Protein AF-A0A6S7IMB5-F1 (afdb_monomer_lite)

Sequence (283 aa):
MKLAFTVNMFDRKHSWIYRDVFWFVFVLSLAYLEEAESKCTEAFFKQIDGAGLTTIVLSTHRVKHLPYCAKHCSDNTEKCAGFKYRSPTNHLPNCEVLKAMGICRPNYNKSRTECEGDTWQFFQTVQDKPPHSKLNICKNGGTCVKEHCLSDDFRCICRGNFFGKFCNEVNETSASCEELHQIGGDLLNGVYSIQTKTDTRMTKTYCQMTSLEGCAGGGWTMVMKVDGHKKTFKYNSSYWSNEQTFNPIGGTSGFDDVETKLPTYWSTSFKELCIGMKVGNDS

Foldseek 3Di:
DDDDDDDDDDDDDDDDPPPVVVVVVVVVVVVLVVVLLVVLQVQFWDWDPFFWPDDFFPDFAADQDDSVLVVVQVVVVVQFQWWKAFHDDPPGTGITTGRDTDHDDDDDDDDPDDRDDDGIITIGTDPDDGCPDPDLQQPDPWDWDAPDSSDPDIATRAQQQQDDRRSPDGPLEAQFLQSVLSSDDPDAFFWGWHQHPQHRDTAIATFFQADDPPDDGGGDTDFWDDDPVDPQPPPPHPLVPDQDWDPSVLRRDDNDNSTTGINCNPRPDDDDDDDDDDDPPDD

Organism: Paramuricea clavata (NCBI:txid317549)

InterPro domains:
  IPR000742 EGF-like domain [PS00022] (156-167)
  IPR000742 EGF-like domain [PS50026] (128-168)
  IPR003609 PAN/Apple domain [PS50948] (40-115)
  IPR014716 Fibrinogen, alpha/beta/gamma chain, C-terminal globular, subdomain 1 [G3DSA:3.90.215.10] (172-278)
  IPR036056 Fibrinogen-like, C-terminal [SSF56496] (168-236)

pLDDT: mean 70.87, std 19.69, range [21.19, 97.44]

Structure (mmCIF, N/CA/C/O backbone):
data_AF-A0A6S7IMB5-F1
#
_entry.id   AF-A0A6S7IMB5-F1
#
loop_
_atom_site.group_PDB
_atom_site.id
_atom_site.type_symbol
_atom_site.label_atom_id
_atom_site.label_alt_id
_atom_site.label_comp_id
_atom_site.label_asym_id
_atom_site.label_entity_id
_atom_site.label_seq_id
_atom_site.pdbx_PDB_ins_code
_atom_site.Cartn_x
_atom_site.Cartn_y
_atom_site.Cartn_z
_atom_site.occupancy
_atom_site.B_iso_or_equiv
_atom_site.auth_seq_id
_atom_site.auth_comp_id
_atom_site.auth_asym_id
_atom_site.auth_atom_id
_atom_site.pdbx_PDB_model_num
ATOM 1 N N . MET A 1 1 ? 12.894 6.932 0.977 1.00 30.23 1 MET A N 1
ATOM 2 C CA . MET A 1 1 ? 13.993 7.928 0.949 1.00 30.23 1 MET A CA 1
ATOM 3 C C . MET A 1 1 ? 15.296 7.212 0.600 1.00 30.23 1 MET A C 1
ATOM 5 O O . MET A 1 1 ? 15.423 6.056 0.980 1.00 30.23 1 MET A O 1
ATOM 9 N N . LYS A 1 2 ? 16.236 7.856 -0.104 1.00 23.66 2 LYS A N 1
ATOM 10 C CA . LYS A 1 2 ? 17.646 7.430 -0.243 1.00 23.66 2 LYS A CA 1
ATOM 11 C C . LYS A 1 2 ? 18.541 8.687 -0.289 1.00 23.66 2 LYS A C 1
ATOM 13 O O . LYS A 1 2 ? 18.061 9.749 -0.678 1.00 23.66 2 LYS A O 1
ATOM 18 N N . LEU A 1 3 ? 19.804 8.549 0.114 1.00 24.70 3 LEU A N 1
ATOM 19 C CA . LEU A 1 3 ? 20.869 9.565 0.076 1.00 24.70 3 LEU A CA 1
ATOM 20 C C . LEU A 1 3 ? 22.131 8.954 -0.559 1.00 24.70 3 LEU A C 1
ATOM 22 O O . LEU A 1 3 ? 22.233 7.731 -0.655 1.00 24.70 3 LEU A O 1
ATOM 26 N N . ALA A 1 4 ? 23.078 9.796 -0.978 1.00 23.42 4 ALA A N 1
ATOM 27 C CA . ALA A 1 4 ? 24.334 9.395 -1.616 1.00 23.42 4 ALA A CA 1
ATOM 28 C C . ALA A 1 4 ? 25.533 10.152 -1.017 1.00 23.42 4 ALA A C 1
ATOM 30 O O . ALA A 1 4 ? 25.368 11.243 -0.474 1.00 23.42 4 ALA A O 1
ATOM 31 N N . PHE A 1 5 ? 26.735 9.587 -1.160 1.00 21.19 5 PHE A N 1
ATOM 32 C CA . PHE A 1 5 ? 28.001 10.194 -0.739 1.00 21.19 5 PHE A CA 1
ATOM 33 C C . PHE A 1 5 ? 29.005 10.237 -1.895 1.00 21.19 5 PHE A C 1
ATOM 35 O O . PHE A 1 5 ? 28.927 9.441 -2.828 1.00 21.19 5 PHE A O 1
ATOM 42 N N . THR A 1 6 ? 29.955 11.167 -1.808 1.00 23.67 6 THR A N 1
ATOM 43 C CA . THR A 1 6 ? 31.073 11.332 -2.746 1.00 23.67 6 THR A CA 1
ATOM 44 C C . THR A 1 6 ? 32.400 11.100 -2.026 1.00 23.67 6 THR A C 1
ATOM 46 O O . THR A 1 6 ? 32.501 11.364 -0.828 1.00 23.67 6 THR A O 1
ATOM 49 N N . VAL A 1 7 ? 33.423 10.643 -2.749 1.00 25.41 7 VAL A N 1
ATOM 50 C CA . VAL A 1 7 ? 34.814 10.591 -2.276 1.00 25.41 7 VAL A CA 1
ATOM 51 C C . VAL A 1 7 ? 35.711 11.132 -3.385 1.00 25.41 7 VAL A C 1
ATOM 53 O O . VAL A 1 7 ? 35.524 10.811 -4.555 1.00 25.41 7 VAL A O 1
ATOM 56 N N . ASN A 1 8 ? 36.669 11.978 -3.013 1.00 27.80 8 ASN A N 1
ATOM 57 C CA . ASN A 1 8 ? 37.517 12.738 -3.928 1.00 27.80 8 ASN A CA 1
ATOM 58 C C . ASN A 1 8 ? 38.969 12.677 -3.413 1.00 27.80 8 ASN A C 1
ATOM 60 O O . ASN A 1 8 ? 39.173 12.882 -2.217 1.00 27.80 8 ASN A O 1
ATOM 64 N N . MET A 1 9 ? 39.965 12.385 -4.262 1.00 27.59 9 MET A N 1
ATOM 65 C CA . MET A 1 9 ? 41.378 12.266 -3.842 1.00 27.59 9 MET A CA 1
ATOM 66 C C . MET A 1 9 ? 42.400 12.716 -4.902 1.00 27.59 9 MET A C 1
ATOM 68 O O . MET A 1 9 ? 42.219 12.503 -6.097 1.00 27.59 9 MET A O 1
ATOM 72 N N . PHE A 1 10 ? 43.503 13.290 -4.404 1.00 29.81 10 PHE A N 1
ATOM 73 C CA . PHE A 1 10 ? 44.689 13.864 -5.073 1.00 29.81 10 PHE A CA 1
ATOM 74 C C . PHE A 1 10 ? 45.932 13.506 -4.210 1.00 29.81 10 PHE A C 1
ATOM 76 O O . PHE A 1 10 ? 45.761 13.222 -3.027 1.00 29.81 10 PHE A O 1
ATOM 83 N N . ASP A 1 11 ? 47.194 13.494 -4.660 1.00 34.97 11 ASP A N 1
ATOM 84 C CA . ASP A 1 11 ? 47.809 13.793 -5.969 1.00 34.97 11 ASP A CA 1
ATOM 85 C C . ASP A 1 11 ? 49.095 12.929 -6.163 1.00 34.97 11 ASP A C 1
ATOM 87 O O . ASP A 1 11 ? 49.498 12.194 -5.265 1.00 34.97 11 ASP A O 1
ATOM 91 N N . ARG A 1 12 ? 49.753 13.055 -7.327 1.00 39.41 12 ARG A N 1
ATOM 92 C CA . ARG A 1 12 ? 51.215 12.944 -7.617 1.00 39.41 12 ARG A CA 1
ATOM 93 C C . ARG A 1 12 ? 52.147 12.244 -6.591 1.00 39.41 12 ARG A C 1
ATOM 95 O O . ARG A 1 12 ? 52.309 12.709 -5.472 1.00 39.41 12 ARG A O 1
ATOM 102 N N . LYS A 1 13 ? 53.023 11.297 -6.973 1.00 37.50 13 LYS A N 1
ATOM 103 C CA . LYS A 1 13 ? 53.995 11.328 -8.099 1.00 37.50 13 LYS A CA 1
ATOM 104 C C . LYS A 1 13 ? 54.520 9.917 -8.455 1.00 37.50 13 LYS A C 1
ATOM 106 O O . LYS A 1 13 ? 55.073 9.268 -7.579 1.00 37.50 13 LYS A O 1
ATOM 111 N N . HIS A 1 14 ? 54.502 9.523 -9.734 1.00 40.19 14 HIS A N 1
ATOM 112 C CA . HIS A 1 14 ? 55.666 9.047 -10.524 1.00 40.19 14 HIS A CA 1
ATOM 113 C C . HIS A 1 14 ? 55.225 8.694 -11.962 1.00 40.19 14 HIS A C 1
ATOM 115 O O . HIS A 1 14 ? 54.087 8.297 -12.193 1.00 40.19 14 HIS A O 1
ATOM 121 N N . SER A 1 15 ? 56.105 8.914 -12.946 1.00 49.09 15 SER A N 1
ATOM 122 C CA . SER A 1 15 ? 55.763 8.923 -14.382 1.00 49.09 15 SER A CA 1
ATOM 123 C C . SER A 1 15 ? 56.060 7.596 -15.107 1.00 49.09 15 SER A C 1
ATOM 125 O O . SER A 1 15 ? 56.830 6.776 -14.619 1.00 49.09 15 SER A O 1
ATOM 127 N N . TRP A 1 16 ? 55.512 7.480 -16.324 1.00 37.38 16 TRP A N 1
ATOM 128 C CA . TRP A 1 16 ? 55.810 6.533 -17.420 1.00 37.38 16 TRP A CA 1
ATOM 129 C C . TRP A 1 16 ? 55.020 5.224 -17.521 1.00 37.38 16 TRP A C 1
ATOM 131 O O . TRP A 1 16 ? 54.675 4.874 -18.640 1.00 37.38 16 TRP A O 1
ATOM 141 N N . ILE A 1 17 ? 54.600 4.566 -16.436 1.00 43.84 17 ILE A N 1
ATOM 142 C CA . ILE A 1 17 ? 53.673 3.409 -16.565 1.00 43.84 17 ILE A CA 1
ATOM 143 C C . ILE A 1 17 ? 52.216 3.872 -16.730 1.00 43.84 17 ILE A C 1
ATOM 145 O O . ILE A 1 17 ? 51.415 3.230 -17.407 1.00 43.84 17 ILE A O 1
ATOM 149 N N . TYR A 1 18 ? 51.871 5.033 -16.166 1.00 42.16 18 TYR A N 1
ATOM 150 C CA . TYR A 1 18 ? 50.495 5.522 -16.184 1.00 42.16 18 TYR A CA 1
ATOM 151 C C . TYR A 1 18 ? 49.960 5.806 -17.584 1.00 42.16 18 TYR A C 1
ATOM 153 O O . TYR A 1 18 ? 48.802 5.510 -17.818 1.00 42.16 18 TYR A O 1
ATOM 161 N N . ARG A 1 19 ? 50.735 6.371 -18.520 1.00 45.62 19 ARG A N 1
ATOM 162 C CA . ARG A 1 19 ? 50.138 6.890 -19.764 1.00 45.62 19 ARG A CA 1
ATOM 163 C C . ARG A 1 19 ? 49.617 5.780 -20.678 1.00 45.62 19 ARG A C 1
ATOM 165 O O . ARG A 1 19 ? 48.520 5.926 -21.206 1.00 45.62 19 ARG A O 1
ATOM 172 N N . ASP A 1 20 ? 50.354 4.680 -20.794 1.00 46.50 20 ASP A N 1
ATOM 173 C CA . ASP A 1 20 ? 49.971 3.555 -21.651 1.00 46.50 20 ASP A CA 1
ATOM 174 C C . ASP A 1 20 ? 48.946 2.643 -20.970 1.00 46.50 20 ASP A C 1
ATOM 176 O O . ASP A 1 20 ? 48.029 2.174 -21.636 1.00 46.50 20 ASP A O 1
ATOM 180 N N . VAL A 1 21 ? 49.002 2.480 -19.639 1.00 52.88 21 VAL A N 1
ATOM 181 C CA . VAL A 1 21 ? 47.941 1.790 -18.882 1.00 52.88 21 VAL A CA 1
ATOM 182 C C . VAL A 1 21 ? 46.646 2.605 -18.877 1.00 52.88 21 VAL A C 1
ATOM 184 O O . VAL A 1 21 ? 45.584 2.025 -19.066 1.00 52.88 21 VAL A O 1
ATOM 187 N N . PHE A 1 22 ? 46.693 3.936 -18.742 1.00 50.91 22 PHE A N 1
ATOM 188 C CA . PHE A 1 22 ? 45.493 4.771 -18.881 1.00 50.91 22 PHE A CA 1
ATOM 189 C C . PHE A 1 22 ? 44.958 4.718 -20.310 1.00 50.91 22 PHE A C 1
ATOM 191 O O . PHE A 1 22 ? 43.751 4.652 -20.470 1.00 50.91 22 PHE A O 1
ATOM 198 N N . TRP A 1 23 ? 45.809 4.686 -21.345 1.00 47.94 23 TRP A N 1
ATOM 199 C CA . TRP A 1 23 ? 45.334 4.514 -22.723 1.00 47.94 23 TRP A CA 1
ATOM 200 C C . TRP A 1 23 ? 44.706 3.133 -22.941 1.00 47.94 23 TRP A C 1
ATOM 202 O O . TRP A 1 23 ? 43.606 3.060 -23.473 1.00 47.94 23 TRP A O 1
ATOM 212 N N . PHE A 1 24 ? 45.330 2.049 -22.467 1.00 51.66 24 PHE A N 1
ATOM 213 C CA . PHE A 1 24 ? 44.763 0.699 -22.560 1.00 51.66 24 PHE A CA 1
ATOM 214 C C . PHE A 1 24 ? 43.459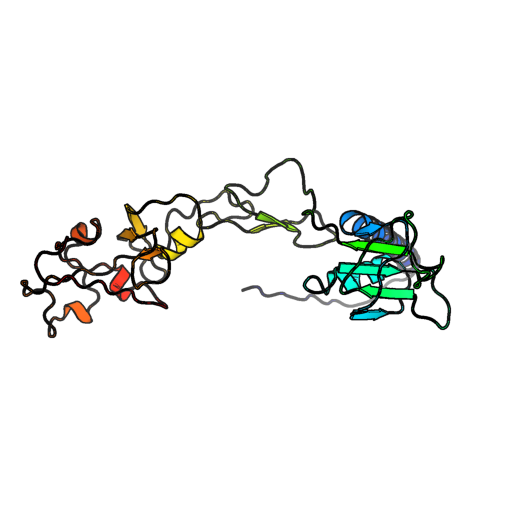 0.560 -21.774 1.00 51.66 24 PHE A C 1
ATOM 216 O O . PHE A 1 24 ? 42.491 0.033 -22.309 1.00 51.66 24 PHE A O 1
ATOM 223 N N . VAL A 1 25 ? 43.395 1.057 -20.536 1.00 55.06 25 VAL A N 1
ATOM 224 C CA . VAL A 1 25 ? 42.177 1.033 -19.711 1.00 55.06 25 VAL A CA 1
ATOM 225 C C . VAL A 1 25 ? 41.102 1.949 -20.288 1.00 55.06 25 VAL A C 1
ATOM 227 O O . VAL A 1 25 ? 39.938 1.572 -20.267 1.00 55.06 25 VAL A O 1
ATOM 230 N N . PHE A 1 26 ? 41.446 3.114 -20.840 1.00 53.88 26 PHE A N 1
ATOM 231 C CA . PHE A 1 26 ? 40.479 4.026 -21.459 1.00 53.88 26 PHE A CA 1
ATOM 232 C C . PHE A 1 26 ? 39.961 3.476 -22.794 1.00 53.88 26 PHE A C 1
ATOM 234 O O . PHE A 1 26 ? 38.767 3.575 -23.047 1.00 53.88 26 PHE A O 1
ATOM 241 N N . VAL A 1 27 ? 40.800 2.816 -23.600 1.00 55.22 27 VAL A N 1
ATOM 242 C CA . VAL A 1 27 ? 40.376 2.109 -24.822 1.00 55.22 27 VAL A CA 1
ATOM 243 C C . VAL A 1 27 ? 39.560 0.863 -24.496 1.00 55.22 27 VAL A C 1
ATOM 245 O O . VAL A 1 27 ? 38.514 0.678 -25.102 1.00 55.22 27 VAL A O 1
ATOM 248 N N . LEU A 1 28 ? 39.962 0.046 -23.518 1.00 48.88 28 LEU A N 1
ATOM 249 C CA . LEU A 1 28 ? 39.155 -1.084 -23.048 1.00 48.88 28 LEU A CA 1
ATOM 250 C C . LEU A 1 28 ? 37.827 -0.607 -22.451 1.00 48.88 28 LEU A C 1
ATOM 252 O O . LEU A 1 28 ? 36.802 -1.209 -22.736 1.00 48.88 28 LEU A O 1
ATOM 256 N N . SER A 1 29 ? 37.812 0.492 -21.691 1.00 48.09 29 SER A N 1
ATOM 257 C CA . SER A 1 29 ? 36.573 1.074 -21.153 1.00 48.09 29 SER A CA 1
ATOM 258 C C . SER A 1 29 ? 35.679 1.634 -22.257 1.00 48.09 29 SER A C 1
ATOM 260 O O . SER A 1 29 ? 34.475 1.417 -22.208 1.00 48.09 29 SER A O 1
ATOM 262 N N . LEU A 1 30 ? 36.241 2.329 -23.254 1.00 44.75 30 LEU A N 1
ATOM 263 C CA . LEU A 1 30 ? 35.492 2.840 -24.405 1.00 44.75 30 LEU A CA 1
ATOM 264 C C . LEU A 1 30 ? 34.950 1.701 -25.272 1.00 44.75 30 LEU A C 1
ATOM 266 O O . LEU A 1 30 ? 33.776 1.736 -25.612 1.00 44.75 30 LEU A O 1
ATOM 270 N N . ALA A 1 31 ? 35.750 0.672 -25.554 1.00 48.34 31 ALA A N 1
ATOM 271 C CA . ALA A 1 31 ? 35.310 -0.513 -26.286 1.00 48.34 31 ALA A CA 1
ATOM 272 C C . ALA A 1 31 ? 34.221 -1.280 -25.517 1.00 48.34 31 ALA A C 1
ATOM 274 O O . ALA A 1 31 ? 33.220 -1.672 -26.105 1.00 48.34 31 ALA A O 1
ATOM 275 N N . TYR A 1 32 ? 34.356 -1.430 -24.195 1.00 45.66 32 TYR A N 1
ATOM 276 C CA . TYR A 1 32 ? 33.338 -2.070 -23.354 1.00 45.66 32 TYR A CA 1
ATOM 277 C C . TYR A 1 32 ? 32.056 -1.226 -23.248 1.00 45.66 32 TYR A C 1
ATOM 279 O O . TYR A 1 32 ? 30.963 -1.783 -23.198 1.00 45.66 32 TYR A O 1
ATOM 287 N N . LEU A 1 33 ? 32.163 0.109 -23.258 1.00 43.22 33 LEU A N 1
ATOM 288 C CA . LEU A 1 33 ? 31.021 1.026 -23.369 1.00 43.22 33 LEU A CA 1
ATOM 289 C C . LEU A 1 33 ? 30.327 0.893 -24.731 1.00 43.22 33 LEU A C 1
ATOM 291 O O . LEU A 1 33 ? 29.113 0.726 -24.770 1.00 43.22 33 LEU A O 1
ATOM 295 N N . GLU A 1 34 ? 31.079 0.911 -25.830 1.00 44.81 34 GLU A N 1
ATOM 296 C CA . GLU A 1 34 ? 30.561 0.834 -27.203 1.00 44.81 34 GLU A CA 1
ATOM 297 C C . GLU A 1 34 ? 29.919 -0.541 -27.500 1.00 44.81 34 GLU A C 1
ATOM 299 O O . GLU A 1 34 ? 28.857 -0.620 -28.122 1.00 44.81 34 GLU A O 1
ATOM 304 N N . GLU A 1 35 ? 30.489 -1.628 -26.968 1.00 43.78 35 GLU A N 1
ATOM 305 C CA . GLU A 1 35 ? 29.957 -2.991 -27.102 1.00 43.78 35 GLU A CA 1
ATOM 306 C C . GLU A 1 35 ? 28.793 -3.298 -26.132 1.00 43.78 35 GLU A C 1
ATOM 308 O O . GLU A 1 35 ? 27.940 -4.141 -26.428 1.00 43.78 35 GLU A O 1
ATOM 313 N N . ALA A 1 36 ? 28.705 -2.608 -24.988 1.00 42.12 36 ALA A N 1
ATOM 314 C CA . ALA A 1 36 ? 27.532 -2.663 -24.110 1.00 42.12 36 ALA A CA 1
ATOM 315 C C . ALA A 1 36 ? 26.360 -1.832 -24.664 1.00 42.12 36 ALA A C 1
ATOM 317 O O . ALA A 1 36 ? 25.207 -2.263 -24.601 1.00 42.12 36 ALA A O 1
ATOM 318 N N . GLU A 1 37 ? 26.642 -0.664 -25.248 1.00 44.25 37 GLU A N 1
ATOM 319 C CA . GLU A 1 37 ? 25.640 0.213 -25.860 1.00 44.25 37 GLU A CA 1
ATOM 320 C C . GLU A 1 37 ? 24.949 -0.442 -27.077 1.00 44.25 37 GLU A C 1
ATOM 322 O O . GLU A 1 37 ? 23.730 -0.301 -27.238 1.00 44.25 37 GLU A O 1
ATOM 327 N N . SER A 1 38 ? 25.669 -1.216 -27.903 1.00 46.06 38 SER A N 1
ATOM 328 C CA . SER A 1 38 ? 25.062 -1.935 -29.039 1.00 46.06 38 SER A CA 1
ATOM 329 C C . SER A 1 38 ? 24.070 -3.016 -28.580 1.00 46.06 38 SER A C 1
ATOM 331 O O . SER A 1 38 ? 22.903 -2.990 -28.982 1.00 46.06 38 SER A O 1
ATOM 333 N N . LYS A 1 39 ? 24.479 -3.886 -27.644 1.00 43.78 39 LYS A N 1
ATOM 334 C CA . LYS A 1 39 ? 23.652 -4.975 -27.082 1.00 43.78 39 LYS A CA 1
ATOM 335 C C . LYS A 1 39 ? 22.407 -4.461 -26.345 1.00 43.78 39 LYS A C 1
ATOM 337 O O . LYS A 1 39 ? 21.375 -5.129 -26.337 1.00 43.78 39 LYS A O 1
ATOM 342 N N . CYS A 1 40 ? 22.460 -3.262 -25.760 1.00 44.88 40 CYS A N 1
ATOM 343 C CA . CYS A 1 40 ? 21.283 -2.623 -25.163 1.00 44.88 40 CYS A CA 1
ATOM 344 C C . CYS A 1 40 ? 20.242 -2.159 -26.193 1.00 44.88 40 CYS A C 1
ATOM 346 O O . CYS A 1 40 ? 19.063 -2.072 -25.852 1.00 44.88 40 CYS A O 1
ATOM 348 N N . THR A 1 41 ? 20.639 -1.857 -27.431 1.00 47.91 41 THR A N 1
ATOM 349 C CA . THR A 1 41 ? 19.709 -1.333 -28.444 1.00 47.91 41 THR A CA 1
ATOM 350 C C . THR A 1 41 ? 18.822 -2.447 -29.008 1.00 47.91 41 THR A C 1
ATOM 352 O O . THR A 1 41 ? 17.604 -2.289 -29.065 1.00 47.91 41 THR A O 1
ATOM 355 N N . GLU A 1 42 ? 19.404 -3.608 -29.320 1.00 49.31 42 GLU A N 1
ATOM 356 C CA . GLU A 1 42 ? 18.687 -4.776 -29.863 1.00 49.31 42 GLU A CA 1
ATOM 357 C C . GLU A 1 42 ? 17.670 -5.389 -28.881 1.00 49.31 42 GLU A C 1
ATOM 359 O O . GLU A 1 42 ? 16.683 -5.992 -29.299 1.00 49.31 42 GLU A O 1
ATOM 364 N N . ALA A 1 43 ? 17.879 -5.222 -27.570 1.00 51.16 43 ALA A N 1
ATOM 365 C CA . ALA A 1 43 ? 17.025 -5.806 -26.533 1.00 51.16 43 ALA A CA 1
ATOM 366 C C . ALA A 1 43 ? 15.687 -5.070 -26.313 1.00 51.16 43 ALA A C 1
ATOM 368 O O . ALA A 1 43 ? 14.744 -5.666 -25.794 1.00 51.16 43 ALA A O 1
ATOM 369 N N . PHE A 1 44 ? 15.606 -3.785 -26.677 1.00 58.62 44 PHE A N 1
ATOM 370 C CA . PHE A 1 44 ? 14.428 -2.930 -26.448 1.00 58.62 44 PHE A CA 1
ATOM 371 C C . PHE A 1 44 ? 13.832 -2.344 -27.729 1.00 58.62 44 PHE A C 1
ATOM 373 O O . PHE A 1 44 ? 12.685 -1.890 -27.716 1.00 58.62 44 PHE A O 1
ATOM 380 N N . PHE A 1 45 ? 14.583 -2.360 -28.831 1.00 70.00 45 PHE A N 1
ATOM 381 C CA . PHE A 1 45 ? 14.146 -1.818 -30.107 1.00 70.00 45 PHE A CA 1
ATOM 382 C C . PHE A 1 45 ? 14.276 -2.850 -31.214 1.00 70.00 45 PHE A C 1
ATOM 384 O O . PHE A 1 45 ? 15.361 -3.352 -31.504 1.00 70.00 45 PHE A O 1
ATOM 391 N N . LYS A 1 46 ? 13.161 -3.115 -31.891 1.00 75.06 46 LYS A N 1
ATOM 392 C CA . LYS A 1 46 ? 13.154 -3.937 -33.094 1.00 75.06 46 LYS A CA 1
ATOM 393 C C . LYS A 1 46 ? 13.369 -3.039 -34.308 1.00 75.06 46 LYS A C 1
ATOM 395 O O . LYS A 1 46 ? 12.573 -2.129 -34.546 1.00 75.06 46 LYS A O 1
ATOM 400 N N . GLN A 1 47 ? 14.415 -3.312 -35.087 1.00 77.75 47 GLN A N 1
ATOM 401 C CA . GLN A 1 47 ? 14.534 -2.735 -36.425 1.00 77.75 47 GLN A CA 1
ATOM 402 C C . GLN A 1 47 ? 13.370 -3.243 -37.286 1.00 77.75 47 GLN A C 1
ATOM 404 O O . GLN A 1 47 ? 13.067 -4.440 -37.279 1.00 77.75 47 GLN A O 1
ATOM 409 N N . ILE A 1 48 ? 12.707 -2.338 -38.002 1.00 71.88 48 ILE A N 1
ATOM 410 C CA . ILE A 1 48 ? 11.613 -2.674 -38.916 1.00 71.88 48 ILE A CA 1
ATOM 411 C C . ILE A 1 48 ? 12.020 -2.397 -40.363 1.00 71.88 48 ILE A C 1
ATOM 413 O O . ILE A 1 48 ? 12.612 -1.361 -40.666 1.00 71.88 48 ILE A O 1
ATOM 417 N N . ASP A 1 49 ? 11.683 -3.328 -41.252 1.00 62.50 49 ASP A N 1
ATOM 418 C CA . ASP A 1 49 ? 11.896 -3.179 -42.689 1.00 62.50 49 ASP A CA 1
ATOM 419 C C . ASP A 1 49 ? 10.730 -2.399 -43.313 1.00 62.50 49 ASP A C 1
ATOM 421 O O . ASP A 1 49 ? 9.565 -2.790 -43.191 1.00 62.50 49 ASP A O 1
ATOM 425 N N . GLY A 1 50 ? 11.051 -1.297 -43.993 1.00 55.62 50 GLY A N 1
ATOM 426 C CA . GLY A 1 50 ? 10.090 -0.395 -44.634 1.00 55.62 50 GLY A CA 1
ATOM 427 C C . GLY A 1 50 ? 10.051 1.003 -44.010 1.00 55.62 50 GLY A C 1
ATOM 428 O O . GLY A 1 50 ? 10.714 1.287 -43.015 1.00 55.62 50 GLY A O 1
ATOM 429 N N . ALA A 1 51 ? 9.267 1.897 -44.615 1.00 54.34 51 ALA A N 1
ATOM 430 C CA . ALA A 1 51 ? 9.103 3.259 -44.118 1.00 54.34 51 ALA A CA 1
ATOM 431 C C . ALA A 1 51 ? 8.076 3.333 -42.978 1.00 54.34 51 ALA A C 1
ATOM 433 O O . ALA A 1 51 ? 7.022 2.688 -43.019 1.00 54.34 51 ALA A O 1
ATOM 434 N N . GLY A 1 52 ? 8.378 4.163 -41.979 1.00 54.50 52 GLY A N 1
ATOM 435 C CA . GLY A 1 52 ? 7.426 4.549 -40.944 1.00 54.50 52 GLY A CA 1
ATOM 436 C C . GLY A 1 52 ? 6.428 5.594 -41.451 1.00 54.50 52 GLY A C 1
ATOM 437 O O . GLY A 1 52 ? 6.809 6.521 -42.160 1.00 54.50 52 GLY A O 1
ATOM 438 N N . LEU A 1 53 ? 5.164 5.500 -41.038 1.00 55.12 53 LEU A N 1
ATOM 439 C CA . LEU A 1 53 ? 4.158 6.542 -41.284 1.00 55.12 53 LEU A CA 1
ATOM 440 C C . LEU A 1 53 ? 4.437 7.758 -40.371 1.00 55.12 53 LEU A C 1
ATOM 442 O O . LEU A 1 53 ? 3.957 7.834 -39.239 1.00 55.12 53 LEU A O 1
ATOM 446 N N . THR A 1 54 ? 5.305 8.667 -40.825 1.00 55.44 54 THR A N 1
ATOM 447 C CA . THR A 1 54 ? 5.883 9.765 -40.028 1.00 55.44 54 THR A CA 1
ATOM 448 C C . THR A 1 54 ? 5.046 11.042 -40.058 1.00 55.44 54 THR A C 1
ATOM 450 O O . THR A 1 54 ? 5.037 11.741 -41.067 1.00 55.44 54 THR A O 1
ATOM 453 N N . THR A 1 55 ? 4.440 11.427 -38.929 1.00 56.81 55 THR A N 1
ATOM 454 C CA . THR A 1 55 ? 3.854 12.779 -38.769 1.00 56.81 55 THR A CA 1
ATOM 455 C C . THR A 1 55 ? 4.090 13.453 -37.411 1.00 56.81 55 THR A C 1
ATOM 457 O O . THR A 1 55 ? 3.672 14.595 -37.239 1.00 56.81 55 THR A O 1
ATOM 460 N N . ILE A 1 56 ? 4.778 12.824 -36.441 1.00 70.62 56 ILE A N 1
ATOM 461 C CA . ILE A 1 56 ? 5.133 13.482 -35.164 1.00 70.62 56 ILE A CA 1
ATOM 462 C C . ILE A 1 56 ? 6.545 13.091 -34.695 1.00 70.62 56 ILE A C 1
ATOM 464 O O . ILE A 1 56 ? 6.736 12.086 -34.001 1.00 70.62 56 ILE A O 1
ATOM 468 N N . VAL A 1 57 ? 7.523 13.935 -35.026 1.00 81.31 57 VAL A N 1
ATOM 469 C CA . VAL A 1 57 ? 8.861 13.933 -34.412 1.00 81.31 57 VAL A CA 1
ATOM 470 C C . VAL A 1 57 ? 8.774 14.649 -33.059 1.00 81.31 57 VAL A C 1
ATOM 472 O O . VAL A 1 57 ? 8.271 15.766 -32.976 1.00 81.31 57 VAL A O 1
ATOM 475 N N . LEU A 1 58 ? 9.239 14.001 -31.990 1.00 82.00 58 LEU A N 1
ATOM 476 C CA . LEU A 1 58 ? 9.311 14.567 -30.637 1.00 82.00 58 LEU A CA 1
ATOM 477 C C . LEU A 1 58 ? 10.564 15.413 -30.432 1.00 82.00 58 LEU A C 1
ATOM 479 O O . LEU A 1 58 ? 10.515 16.449 -29.777 1.00 82.00 58 LEU A O 1
ATOM 483 N N . SER A 1 59 ? 11.700 14.927 -30.929 1.00 85.31 59 SER A N 1
ATOM 484 C CA . SER A 1 59 ? 12.981 15.619 -30.838 1.00 85.31 59 SER A CA 1
ATOM 485 C C . SER A 1 59 ? 13.955 15.108 -31.895 1.00 85.31 59 SER A C 1
ATOM 487 O O . SER A 1 59 ? 13.868 13.963 -32.345 1.00 85.31 59 SER A O 1
ATOM 489 N N . THR A 1 60 ? 14.886 15.974 -32.277 1.00 88.88 60 THR A N 1
ATOM 490 C CA . THR A 1 60 ? 15.845 15.757 -33.358 1.00 88.88 60 THR A CA 1
ATOM 491 C C . THR A 1 60 ? 17.245 16.007 -32.817 1.00 88.88 60 THR A C 1
ATOM 493 O O . THR A 1 60 ? 17.508 17.073 -32.263 1.00 88.88 60 THR A O 1
ATOM 496 N N . HIS A 1 61 ? 18.143 15.038 -32.984 1.00 87.56 61 HIS A N 1
ATOM 497 C CA . HIS A 1 61 ? 19.473 15.044 -32.374 1.00 87.56 61 HIS A CA 1
ATOM 498 C C . HIS A 1 61 ? 20.574 14.771 -33.402 1.00 87.56 61 HIS A C 1
ATOM 500 O O . HIS A 1 61 ? 20.357 14.168 -34.459 1.00 87.56 61 HIS A O 1
ATOM 506 N N . ARG A 1 62 ? 21.794 15.194 -33.061 1.00 87.19 62 ARG A N 1
ATOM 507 C CA . ARG A 1 62 ? 23.028 14.709 -33.687 1.00 87.19 62 ARG A CA 1
ATOM 508 C C . ARG A 1 62 ? 23.733 13.798 -32.701 1.00 87.19 62 ARG A C 1
ATOM 510 O O . ARG A 1 62 ? 24.107 14.240 -31.619 1.00 87.19 62 ARG A O 1
ATOM 517 N N . VAL A 1 63 ? 23.925 12.545 -33.086 1.00 80.19 63 VAL A N 1
ATOM 518 C CA . VAL A 1 63 ? 24.552 11.522 -32.250 1.00 80.19 63 VAL A CA 1
ATOM 519 C C . VAL A 1 63 ? 25.677 10.834 -33.013 1.00 80.19 63 VAL A C 1
ATOM 521 O O . VAL A 1 63 ? 25.611 10.695 -34.233 1.00 80.19 63 VAL A O 1
ATOM 524 N N . LYS A 1 64 ? 26.720 10.393 -32.307 1.00 75.75 64 LYS A N 1
ATOM 525 C CA . LYS A 1 64 ? 27.858 9.714 -32.946 1.00 75.75 64 LYS A CA 1
ATOM 526 C C . LYS A 1 64 ? 27.495 8.310 -33.446 1.00 75.75 64 LYS A C 1
ATOM 528 O O . LYS A 1 64 ? 27.890 7.938 -34.544 1.00 75.75 64 LYS A O 1
ATOM 533 N N . HIS A 1 65 ? 26.718 7.575 -32.649 1.00 75.25 65 HIS A N 1
ATOM 534 C CA . HIS A 1 65 ? 26.345 6.180 -32.886 1.00 75.25 65 HIS A CA 1
ATOM 535 C C . HIS A 1 65 ? 24.859 5.957 -32.572 1.00 75.25 65 HIS A C 1
ATOM 537 O O . HIS A 1 65 ? 24.239 6.730 -31.837 1.00 75.25 65 HIS A O 1
ATOM 543 N N . LEU A 1 66 ? 24.308 4.873 -33.114 1.00 73.00 66 LEU A N 1
ATOM 544 C CA . LEU A 1 66 ? 22.900 4.480 -33.009 1.00 73.00 66 LEU A CA 1
ATOM 545 C C . LEU A 1 66 ? 22.370 4.368 -31.557 1.00 73.00 66 LEU A C 1
ATOM 547 O O . LEU A 1 66 ? 21.287 4.905 -31.303 1.00 73.00 66 LEU A O 1
ATOM 551 N N . PRO A 1 67 ? 23.106 3.793 -30.579 1.00 71.38 67 PRO A N 1
ATOM 552 C CA . PRO A 1 67 ? 22.606 3.632 -29.207 1.00 71.38 67 PRO A CA 1
ATOM 553 C C . PRO A 1 67 ? 22.277 4.943 -28.487 1.00 71.38 67 PRO A C 1
ATOM 555 O O . PRO A 1 67 ? 21.338 5.002 -27.695 1.00 71.38 67 PRO A O 1
ATOM 558 N N . TYR A 1 68 ? 22.978 6.034 -28.804 1.00 73.25 68 TYR A N 1
ATOM 559 C CA . TYR A 1 68 ? 22.647 7.361 -28.280 1.00 73.25 68 TYR A CA 1
ATOM 560 C C . TYR A 1 68 ? 21.271 7.848 -28.762 1.00 73.25 68 TYR A C 1
ATOM 562 O O . TYR A 1 68 ? 20.575 8.541 -28.023 1.00 73.25 68 TYR A O 1
ATOM 570 N N . CYS A 1 69 ? 20.841 7.454 -29.967 1.00 78.62 69 CYS A N 1
ATOM 571 C CA . CYS A 1 69 ? 19.489 7.744 -30.441 1.00 78.62 69 CYS A CA 1
ATOM 572 C C . CYS A 1 69 ? 18.434 6.927 -29.684 1.00 78.62 69 CYS A C 1
ATOM 574 O O . CYS A 1 69 ? 17.430 7.481 -29.229 1.00 78.62 69 CYS A O 1
ATOM 576 N N . ALA A 1 70 ? 18.711 5.636 -29.468 1.00 77.12 70 ALA A N 1
ATOM 577 C CA . ALA A 1 70 ? 17.881 4.770 -28.636 1.00 77.12 70 ALA A CA 1
ATOM 578 C C . ALA A 1 70 ? 17.736 5.331 -27.215 1.00 77.12 70 ALA A C 1
ATOM 580 O O . ALA A 1 70 ? 16.624 5.416 -26.699 1.00 77.12 70 ALA A O 1
ATOM 581 N N . LYS A 1 71 ? 18.829 5.824 -26.620 1.00 73.50 71 LYS A N 1
ATOM 582 C CA . LYS A 1 71 ? 18.817 6.484 -25.311 1.00 73.50 71 LYS A CA 1
ATOM 583 C C . LYS A 1 71 ? 17.888 7.701 -25.270 1.00 73.50 71 LYS A C 1
ATOM 585 O O . LYS A 1 71 ? 17.070 7.785 -24.363 1.00 73.50 71 LYS A O 1
ATOM 590 N N . HIS A 1 72 ? 17.936 8.598 -26.259 1.00 76.75 72 HIS A N 1
ATOM 591 C CA . HIS A 1 72 ? 17.022 9.750 -26.305 1.00 76.75 72 HIS A CA 1
ATOM 592 C C . HIS A 1 72 ? 15.536 9.351 -26.392 1.00 76.75 72 HIS A C 1
ATOM 594 O O . HIS A 1 72 ? 14.681 10.086 -25.895 1.00 76.75 72 HIS A O 1
ATOM 600 N N . CYS A 1 73 ? 15.218 8.196 -26.984 1.00 75.88 73 CYS A N 1
ATOM 601 C CA . CYS A 1 73 ? 13.874 7.616 -26.935 1.00 75.88 73 CYS A CA 1
ATOM 602 C C . CYS A 1 73 ? 13.551 7.009 -25.558 1.00 75.88 73 CYS A C 1
ATOM 604 O O . CYS A 1 73 ? 12.495 7.302 -25.000 1.00 75.88 73 CYS A O 1
ATOM 606 N N . SER A 1 74 ? 14.467 6.223 -24.981 1.00 68.69 74 SER A N 1
ATOM 607 C CA . SER A 1 74 ? 14.315 5.598 -23.659 1.00 68.69 74 SER A CA 1
ATOM 608 C C . SER A 1 74 ? 14.175 6.612 -22.523 1.00 68.69 74 SER A C 1
ATOM 610 O O . SER A 1 74 ? 13.373 6.401 -21.622 1.00 68.69 74 SER A O 1
ATOM 612 N N . ASP A 1 75 ? 14.871 7.747 -22.582 1.00 66.44 75 ASP A N 1
ATOM 613 C CA . ASP A 1 75 ? 14.722 8.844 -21.615 1.00 66.44 75 ASP A CA 1
ATOM 614 C C . ASP A 1 75 ? 13.336 9.541 -21.731 1.00 66.44 75 ASP A C 1
ATOM 616 O O . ASP A 1 75 ? 12.965 10.344 -20.878 1.00 66.44 75 ASP A O 1
ATOM 620 N N . ASN A 1 76 ? 12.545 9.222 -22.769 1.00 63.06 76 ASN A N 1
ATOM 621 C CA . ASN A 1 76 ? 11.203 9.747 -23.056 1.00 63.06 76 ASN A CA 1
ATOM 622 C C . ASN A 1 76 ? 10.126 8.632 -23.127 1.00 63.06 76 ASN A C 1
ATOM 624 O O . ASN A 1 76 ? 9.206 8.708 -23.951 1.00 63.06 76 ASN A O 1
ATOM 628 N N . THR A 1 77 ? 10.223 7.604 -22.271 1.00 57.59 77 THR A N 1
ATOM 629 C CA . THR A 1 77 ? 9.365 6.392 -22.271 1.00 57.59 77 THR A CA 1
ATOM 630 C C . THR A 1 77 ? 7.864 6.637 -22.460 1.00 57.59 77 THR A C 1
ATOM 632 O O . THR A 1 77 ? 7.234 5.935 -23.243 1.00 57.59 77 THR A O 1
ATOM 635 N N . GLU A 1 78 ? 7.272 7.627 -21.784 1.00 56.56 78 GLU A N 1
ATOM 636 C CA . GLU A 1 78 ? 5.821 7.893 -21.834 1.00 56.56 78 GLU A CA 1
ATOM 637 C C . GLU A 1 78 ? 5.317 8.410 -23.191 1.00 56.56 78 GLU A C 1
ATOM 639 O O . GLU A 1 78 ? 4.111 8.468 -23.432 1.00 56.56 78 GLU A O 1
ATOM 644 N N . LYS A 1 79 ? 6.224 8.863 -24.064 1.00 66.81 79 LYS A N 1
ATOM 645 C CA . LYS A 1 79 ? 5.881 9.533 -25.327 1.00 66.81 79 LYS A CA 1
ATOM 646 C C . LYS A 1 79 ? 6.514 8.867 -26.542 1.00 66.81 79 LYS A C 1
ATOM 648 O O . LYS A 1 79 ? 5.994 9.057 -27.637 1.00 66.81 79 LYS A O 1
ATOM 653 N N . CYS A 1 80 ? 7.612 8.131 -26.381 1.00 78.69 80 CYS A N 1
ATOM 654 C CA . CYS A 1 80 ? 8.338 7.542 -27.498 1.00 78.69 80 CYS A CA 1
ATOM 655 C C . CYS A 1 80 ? 7.726 6.214 -27.983 1.00 78.69 80 CYS A C 1
ATOM 657 O O . CYS A 1 80 ? 7.664 5.238 -27.239 1.00 78.69 80 CYS A O 1
ATOM 659 N N . ALA A 1 81 ? 7.352 6.148 -29.263 1.00 78.19 81 ALA A N 1
ATOM 660 C CA . ALA A 1 81 ? 7.001 4.897 -29.950 1.00 78.19 81 ALA A CA 1
ATOM 661 C C . ALA A 1 81 ? 8.210 4.227 -30.637 1.00 78.19 81 ALA A C 1
ATOM 663 O O . ALA A 1 81 ? 8.143 3.066 -31.039 1.00 78.19 81 ALA A O 1
ATOM 664 N N . GLY A 1 82 ? 9.309 4.967 -30.794 1.00 82.81 82 GLY A N 1
ATOM 665 C CA . GLY A 1 82 ? 10.545 4.519 -31.424 1.00 82.81 82 GLY A CA 1
ATOM 666 C C . GLY A 1 82 ? 11.336 5.688 -32.009 1.00 82.81 82 GLY A C 1
ATOM 667 O O . GLY A 1 82 ? 11.055 6.852 -31.724 1.00 82.81 82 GLY A O 1
ATOM 668 N N . PHE A 1 83 ? 12.330 5.398 -32.838 1.00 85.00 83 PHE A N 1
ATOM 669 C CA . PHE A 1 83 ? 13.177 6.410 -33.469 1.00 85.00 83 PHE A CA 1
ATOM 670 C C . PHE A 1 83 ? 13.567 6.015 -34.898 1.00 85.00 83 PHE A C 1
ATOM 672 O O . PHE A 1 83 ? 13.477 4.847 -35.283 1.00 85.00 83 PHE A O 1
ATOM 679 N N . LYS A 1 84 ? 14.031 6.990 -35.685 1.00 85.62 84 LYS A N 1
ATOM 680 C CA . LYS A 1 84 ? 14.770 6.738 -36.929 1.00 85.62 84 LYS A CA 1
ATOM 681 C C . LYS A 1 84 ? 16.211 7.230 -36.799 1.00 85.62 84 LYS A C 1
ATOM 683 O O . LYS A 1 84 ? 16.470 8.284 -36.214 1.00 85.62 84 LYS A O 1
ATOM 688 N N . TYR A 1 85 ? 17.146 6.445 -37.325 1.00 86.31 85 TYR A N 1
ATOM 689 C CA . TYR A 1 85 ? 18.586 6.699 -37.296 1.00 86.31 85 TYR A CA 1
ATOM 690 C C . TYR A 1 85 ? 19.190 6.587 -38.699 1.00 86.31 85 TYR A C 1
ATOM 692 O O . TYR A 1 85 ? 18.718 5.798 -39.515 1.00 86.31 85 TYR A O 1
ATOM 700 N N . ARG A 1 86 ? 20.234 7.365 -38.990 1.00 86.44 86 ARG A N 1
ATOM 701 C CA . ARG A 1 86 ? 21.032 7.232 -40.219 1.00 86.44 86 ARG A CA 1
ATOM 702 C C . ARG A 1 86 ? 22.514 7.454 -39.949 1.00 86.44 86 ARG A C 1
ATOM 704 O O . ARG A 1 86 ? 22.894 8.011 -38.918 1.00 86.44 86 ARG A O 1
ATOM 711 N N . SER A 1 87 ? 23.356 7.075 -40.905 1.00 83.12 87 SER A N 1
ATOM 712 C CA . SER A 1 87 ? 24.789 7.381 -40.861 1.00 83.12 87 SER A CA 1
ATOM 713 C C . SER A 1 87 ? 25.029 8.895 -40.694 1.00 83.12 87 SER A C 1
ATOM 715 O O . SER A 1 87 ? 24.361 9.691 -41.366 1.00 83.12 87 SER A O 1
ATOM 717 N N . PRO A 1 88 ? 25.952 9.328 -39.812 1.00 78.62 88 PRO A N 1
ATOM 718 C CA . PRO A 1 88 ? 26.222 10.747 -39.592 1.00 78.62 88 PRO A CA 1
ATOM 719 C C . PRO A 1 88 ? 26.691 11.461 -40.868 1.00 78.62 88 PRO A C 1
ATOM 721 O O . PRO A 1 88 ? 27.500 10.933 -41.628 1.00 78.62 88 PRO A O 1
ATOM 724 N N . THR A 1 89 ? 26.243 12.702 -41.069 1.00 77.88 89 THR A N 1
ATOM 725 C CA . THR A 1 89 ? 26.786 13.617 -42.088 1.00 77.88 89 THR A CA 1
ATOM 726 C C . THR A 1 89 ? 27.043 14.986 -41.456 1.00 77.88 89 THR A C 1
ATOM 728 O O . THR A 1 89 ? 26.355 15.373 -40.511 1.00 77.88 89 THR A O 1
ATOM 731 N N . ASN A 1 90 ? 28.026 15.740 -41.960 1.00 67.44 90 ASN A N 1
ATOM 732 C CA . ASN A 1 90 ? 28.554 16.941 -41.284 1.00 67.44 90 ASN A CA 1
ATOM 733 C C . ASN A 1 90 ? 27.505 18.032 -40.963 1.00 67.44 90 ASN A C 1
ATOM 735 O O . ASN A 1 90 ? 27.695 18.830 -40.038 1.00 67.44 90 ASN A O 1
ATOM 739 N N . HIS A 1 91 ? 26.389 18.076 -41.700 1.00 71.94 91 HIS A N 1
ATOM 740 C CA . HIS A 1 91 ? 25.435 19.188 -41.647 1.00 71.94 91 HIS A CA 1
ATOM 741 C C . HIS A 1 91 ? 23.989 18.801 -41.308 1.00 71.94 91 HIS A C 1
ATOM 743 O O . HIS A 1 91 ? 23.180 19.702 -41.089 1.00 71.94 91 HIS A O 1
ATOM 749 N N . LEU A 1 92 ? 23.654 17.514 -41.179 1.00 78.19 92 LEU A N 1
ATOM 750 C CA . LEU A 1 92 ? 22.273 17.072 -40.946 1.00 78.19 92 LEU A CA 1
ATOM 751 C C . LEU A 1 92 ? 22.122 16.294 -39.630 1.00 78.19 92 LEU A C 1
ATOM 753 O O . LEU A 1 92 ? 23.057 15.610 -39.211 1.00 78.19 92 LEU A O 1
ATOM 757 N N . PRO A 1 93 ? 20.952 16.370 -38.966 1.00 82.62 93 PRO A N 1
ATOM 758 C CA . PRO A 1 93 ? 20.630 15.464 -37.875 1.00 82.62 93 PRO A CA 1
ATOM 759 C C . PRO A 1 93 ? 20.539 14.025 -38.385 1.00 82.62 93 PRO A C 1
ATOM 761 O O . PRO A 1 93 ? 20.145 13.766 -39.529 1.00 82.62 93 PRO A O 1
ATOM 764 N N . ASN A 1 94 ? 20.916 13.091 -37.522 1.00 87.81 94 ASN A N 1
ATOM 765 C CA . ASN A 1 94 ? 20.992 11.668 -37.837 1.00 87.81 94 ASN A CA 1
ATOM 766 C C . ASN A 1 94 ? 20.224 10.790 -36.838 1.00 87.81 94 ASN A C 1
ATOM 768 O O . ASN A 1 94 ? 20.302 9.568 -36.910 1.00 87.81 94 ASN A O 1
ATOM 772 N N . CYS A 1 95 ? 19.469 11.420 -35.938 1.00 89.12 95 CYS A N 1
ATOM 773 C CA . CYS A 1 95 ? 18.579 10.789 -34.978 1.00 89.12 95 CYS A CA 1
ATOM 774 C C . CYS A 1 95 ? 17.289 11.609 -34.847 1.00 89.12 95 CYS A C 1
ATOM 776 O O . CYS A 1 95 ? 17.348 12.810 -34.574 1.00 89.12 95 CYS A O 1
ATOM 778 N N . GLU A 1 96 ? 16.132 10.967 -34.989 1.00 88.81 96 GLU A N 1
ATOM 779 C CA . GLU A 1 96 ? 14.821 11.570 -34.728 1.00 88.81 96 GLU A CA 1
ATOM 780 C C . GLU A 1 96 ? 13.964 10.626 -33.879 1.00 88.81 96 GLU A C 1
ATOM 782 O O . GLU A 1 96 ? 13.703 9.486 -34.263 1.00 88.81 96 GLU A O 1
ATOM 787 N N . VAL A 1 97 ? 13.529 11.112 -32.716 1.00 86.25 97 VAL A N 1
ATOM 788 C CA . VAL A 1 97 ? 12.678 10.392 -31.759 1.00 86.25 97 VAL A CA 1
ATOM 789 C C . VAL A 1 97 ? 11.215 10.612 -32.142 1.00 86.25 97 VAL A C 1
ATOM 791 O O . VAL A 1 97 ? 10.807 11.750 -3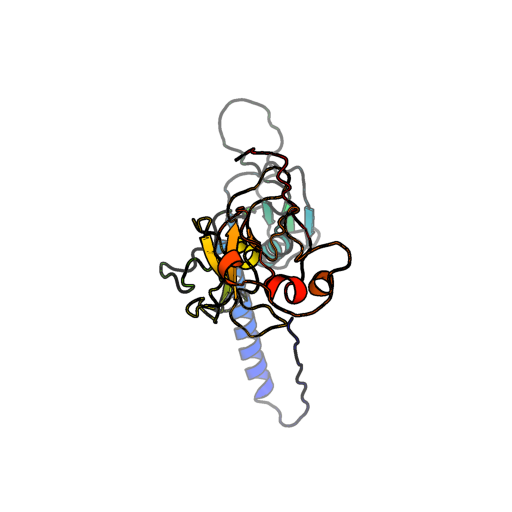2.368 1.00 86.25 97 VAL A O 1
ATOM 794 N N . LEU A 1 98 ? 10.410 9.551 -32.212 1.00 81.25 98 LEU A N 1
ATOM 795 C CA . LEU A 1 98 ? 9.070 9.559 -32.806 1.00 81.25 98 LEU A CA 1
ATOM 796 C C . LEU A 1 98 ? 7.980 9.306 -31.755 1.00 81.25 98 LEU A C 1
ATOM 798 O O . LEU A 1 98 ? 8.101 8.408 -30.921 1.00 81.25 98 LEU A O 1
ATOM 802 N N . LYS A 1 99 ? 6.876 10.065 -31.821 1.00 78.00 99 LYS A N 1
ATOM 803 C CA . LYS A 1 99 ? 5.715 9.872 -30.924 1.00 78.00 99 LYS A CA 1
ATOM 804 C C . LYS A 1 99 ? 4.834 8.689 -31.332 1.00 78.00 99 LYS A C 1
ATOM 806 O O . LYS A 1 99 ? 4.125 8.120 -30.512 1.00 78.00 99 LYS A O 1
ATOM 811 N N . ALA A 1 100 ? 4.838 8.362 -32.619 1.00 72.81 100 ALA A N 1
ATOM 812 C CA . ALA A 1 100 ? 4.050 7.295 -33.213 1.00 72.81 100 ALA A CA 1
ATOM 813 C C . ALA A 1 100 ? 4.824 6.683 -34.385 1.00 72.81 100 ALA A C 1
ATOM 815 O O . ALA A 1 100 ? 5.631 7.360 -35.023 1.00 72.81 100 ALA A O 1
ATOM 816 N N . MET A 1 101 ? 4.555 5.411 -34.671 1.00 64.81 101 MET A N 1
ATOM 817 C CA . MET A 1 101 ? 5.078 4.692 -35.831 1.00 64.81 101 MET A CA 1
ATOM 818 C C . MET A 1 101 ? 3.941 3.892 -36.471 1.00 64.81 101 MET A C 1
ATOM 820 O O . MET A 1 101 ? 3.101 3.335 -35.766 1.00 64.81 101 MET A O 1
ATOM 824 N N . GLY A 1 102 ? 3.921 3.822 -37.801 1.00 59.72 102 GLY A N 1
ATOM 825 C CA . GLY A 1 102 ? 3.004 2.983 -38.577 1.00 59.72 102 GLY A CA 1
ATOM 826 C C . GLY A 1 102 ? 3.769 2.233 -39.664 1.00 59.72 102 GLY A C 1
ATOM 827 O O . GLY A 1 102 ? 4.771 2.744 -40.149 1.00 59.72 102 GLY A O 1
ATOM 828 N N . ILE A 1 103 ? 3.325 1.028 -40.027 1.00 56.31 103 ILE A N 1
ATOM 829 C CA . ILE A 1 103 ? 4.057 0.129 -40.934 1.00 56.31 103 ILE A CA 1
ATOM 830 C C . ILE A 1 103 ? 3.532 0.276 -42.367 1.00 56.31 103 ILE A C 1
ATOM 832 O O . ILE A 1 103 ? 2.395 -0.113 -42.647 1.00 56.31 103 ILE A O 1
ATOM 836 N N . CYS A 1 104 ? 4.368 0.742 -43.296 1.00 55.59 104 CYS A N 1
ATOM 837 C CA . CYS A 1 104 ? 4.068 0.680 -44.727 1.00 55.59 104 CYS A CA 1
ATOM 838 C C . CYS A 1 104 ? 4.245 -0.756 -45.256 1.00 55.59 104 CYS A C 1
ATOM 840 O O . CYS A 1 104 ? 5.359 -1.191 -45.536 1.00 55.59 104 CYS A O 1
ATOM 842 N N . ARG A 1 105 ? 3.145 -1.508 -45.409 1.00 49.22 105 ARG A N 1
ATOM 843 C CA . ARG A 1 105 ? 3.160 -2.841 -46.043 1.00 49.22 105 ARG A CA 1
ATOM 844 C C . ARG A 1 105 ? 2.990 -2.740 -47.566 1.00 49.22 105 ARG A C 1
ATOM 846 O O . ARG A 1 105 ? 2.038 -2.098 -48.014 1.00 49.22 105 ARG A O 1
ATOM 853 N N . PRO A 1 106 ? 3.821 -3.416 -48.379 1.00 46.94 106 PRO A N 1
ATOM 854 C CA . PRO A 1 106 ? 3.624 -3.463 -49.821 1.00 46.94 106 PRO A CA 1
ATOM 855 C C . PRO A 1 106 ? 2.486 -4.429 -50.187 1.00 46.94 106 PRO A C 1
ATOM 857 O O . PRO A 1 106 ? 2.657 -5.642 -50.091 1.00 46.94 106 PRO A O 1
ATOM 860 N N . ASN A 1 107 ? 1.345 -3.861 -50.605 1.00 48.75 107 ASN A N 1
ATOM 861 C CA . ASN A 1 107 ? 0.382 -4.341 -51.623 1.00 48.75 107 ASN A CA 1
ATOM 862 C C . ASN A 1 107 ? -1.082 -4.089 -51.220 1.00 48.75 107 ASN A C 1
ATOM 864 O O . ASN A 1 107 ? -1.663 -4.880 -50.483 1.00 48.75 107 ASN A O 1
ATOM 868 N N . TYR A 1 108 ? -1.700 -3.038 -51.775 1.00 40.19 108 TYR A N 1
ATOM 869 C CA . TYR A 1 108 ? -2.785 -3.156 -52.771 1.00 40.19 108 TYR A CA 1
ATOM 870 C C . TYR A 1 108 ? -3.266 -1.749 -53.182 1.00 40.19 108 TYR A C 1
ATOM 872 O O . TYR A 1 108 ? -3.895 -1.052 -52.394 1.00 40.19 108 TYR A O 1
ATOM 880 N N . ASN A 1 109 ? -2.956 -1.332 -54.415 1.00 48.47 109 ASN A N 1
ATOM 881 C CA . ASN A 1 109 ? -3.544 -0.199 -55.151 1.00 48.47 109 ASN A CA 1
ATOM 882 C C . ASN A 1 109 ? -4.171 0.965 -54.343 1.00 48.47 109 ASN A C 1
ATOM 884 O O . ASN A 1 109 ? -5.397 1.081 -54.288 1.00 48.47 109 ASN A O 1
ATOM 888 N N . LYS A 1 110 ? -3.349 1.906 -53.847 1.00 41.06 110 LYS A N 1
ATOM 889 C CA . LYS A 1 110 ? -3.723 3.334 -53.737 1.00 41.06 110 LYS A CA 1
ATOM 890 C C . LYS A 1 110 ? -2.533 4.238 -53.402 1.00 41.06 110 LYS A C 1
ATOM 892 O O . LYS A 1 110 ? -1.714 3.887 -52.571 1.00 41.06 110 LYS A O 1
ATOM 897 N N . SER A 1 111 ? -2.539 5.421 -54.023 1.00 38.59 111 SER A N 1
ATOM 898 C CA . SER A 1 111 ? -1.835 6.657 -53.639 1.00 38.59 111 SER A CA 1
ATOM 899 C C . SER A 1 111 ? -0.345 6.572 -53.271 1.00 38.59 111 SER A C 1
ATOM 901 O O . SER A 1 111 ? 0.044 6.151 -52.186 1.00 38.59 111 SER A O 1
ATOM 903 N N . ARG A 1 112 ? 0.487 7.143 -54.147 1.00 44.69 112 ARG A N 1
ATOM 904 C CA . ARG A 1 112 ? 1.885 7.503 -53.884 1.00 44.69 112 ARG A CA 1
ATOM 905 C C . ARG A 1 112 ? 1.954 8.664 -52.877 1.00 44.69 112 ARG A C 1
ATOM 907 O O . ARG A 1 112 ? 2.103 9.812 -53.280 1.00 44.69 112 ARG A O 1
ATOM 914 N N . THR A 1 113 ? 1.849 8.365 -51.586 1.00 44.16 113 THR A N 1
ATOM 915 C CA . THR A 1 113 ? 2.098 9.314 -50.486 1.00 44.16 113 THR A CA 1
ATOM 916 C C . THR A 1 113 ? 3.316 8.863 -49.685 1.00 44.16 113 THR A C 1
ATOM 918 O O . THR A 1 113 ? 3.276 7.833 -49.021 1.00 44.16 113 THR A O 1
ATOM 921 N N . GLU A 1 114 ? 4.394 9.630 -49.857 1.00 50.41 114 GLU A N 1
ATOM 922 C CA . GLU A 1 114 ? 5.700 9.631 -49.178 1.00 50.41 114 GLU A CA 1
ATOM 923 C C . GLU A 1 114 ? 5.981 8.513 -48.160 1.00 50.41 114 GLU A C 1
ATOM 925 O O . GLU A 1 114 ? 5.757 8.637 -46.959 1.00 50.41 114 GLU A O 1
ATOM 930 N N . CYS A 1 115 ? 6.619 7.451 -48.651 1.00 50.41 115 CYS A N 1
ATOM 931 C CA . CYS A 1 115 ? 7.605 6.728 -47.856 1.00 50.41 115 CYS A CA 1
ATOM 932 C C . CYS A 1 115 ? 8.916 7.534 -47.920 1.00 50.41 115 CYS A C 1
ATOM 934 O O . CYS A 1 115 ? 9.465 7.678 -49.014 1.00 50.41 115 CYS A O 1
ATOM 936 N N . GLU A 1 116 ? 9.403 8.084 -46.800 1.00 51.31 116 GLU A N 1
ATOM 937 C CA . GLU A 1 116 ? 10.723 8.740 -46.768 1.00 51.31 116 GLU A CA 1
ATOM 938 C C . GLU A 1 116 ? 11.822 7.734 -47.157 1.00 51.31 116 GLU A C 1
ATOM 940 O O . GLU A 1 116 ? 11.884 6.631 -46.616 1.00 51.31 116 GLU A O 1
ATOM 945 N N . GLY A 1 117 ? 12.669 8.110 -48.118 1.00 53.75 117 GLY A N 1
ATOM 946 C CA . GLY A 1 117 ? 13.535 7.167 -48.828 1.00 53.75 117 GLY A CA 1
ATOM 947 C C . GLY A 1 117 ? 14.792 6.710 -48.077 1.00 53.75 117 GLY A C 1
ATOM 948 O O . GLY A 1 117 ? 15.514 7.527 -47.498 1.00 53.75 117 GLY A O 1
ATOM 949 N N . ASP A 1 118 ? 15.049 5.401 -48.185 1.00 55.69 118 ASP A N 1
ATOM 950 C CA . ASP A 1 118 ? 16.304 4.629 -48.338 1.00 55.69 118 ASP A CA 1
ATOM 951 C C . ASP A 1 118 ? 17.554 4.927 -47.480 1.00 55.69 118 ASP A C 1
ATOM 953 O O . ASP A 1 118 ? 18.521 4.172 -47.532 1.00 55.69 118 ASP A O 1
ATOM 957 N N . THR A 1 119 ? 17.576 5.985 -46.672 1.00 67.56 119 THR A N 1
ATOM 958 C CA . THR A 1 119 ? 18.741 6.389 -45.857 1.00 67.56 119 THR A CA 1
ATOM 959 C C . THR A 1 119 ? 18.515 6.262 -44.355 1.00 67.56 119 THR A C 1
ATOM 961 O O . THR A 1 119 ? 19.478 6.318 -43.592 1.00 67.56 119 THR A O 1
ATOM 964 N N . TRP A 1 120 ? 17.264 6.095 -43.923 1.00 76.69 120 TRP A N 1
ATOM 965 C CA . TRP A 1 120 ? 16.880 5.991 -42.518 1.00 76.69 120 TRP A CA 1
ATOM 966 C C . TRP A 1 120 ? 16.535 4.549 -42.142 1.00 76.69 120 TRP A C 1
ATOM 968 O O . TRP A 1 120 ? 15.714 3.901 -42.784 1.00 76.69 120 TRP A O 1
ATOM 978 N N . GLN A 1 121 ? 17.130 4.075 -41.052 1.00 82.31 121 GLN A N 1
ATOM 979 C CA . GLN A 1 121 ? 16.774 2.835 -40.374 1.00 82.31 121 GLN A CA 1
ATOM 980 C C . GLN A 1 121 ? 15.765 3.148 -39.263 1.00 82.31 121 GLN A C 1
ATOM 982 O O . GLN A 1 121 ? 15.986 4.062 -38.463 1.00 82.31 121 GLN A O 1
ATOM 987 N N . PHE A 1 122 ? 14.665 2.400 -39.205 1.00 80.50 122 PHE A N 1
ATOM 988 C CA . PHE A 1 122 ? 13.568 2.624 -38.262 1.00 80.50 122 PHE A CA 1
ATOM 989 C C . PHE A 1 122 ? 13.588 1.585 -37.134 1.00 80.50 122 PHE A C 1
ATOM 991 O O . PHE A 1 122 ? 13.711 0.387 -37.385 1.00 80.50 122 PHE A O 1
ATOM 998 N N . PHE A 1 123 ? 13.429 2.051 -35.895 1.00 80.75 123 PHE A N 1
ATOM 999 C CA . PHE A 1 123 ? 13.544 1.260 -34.670 1.00 80.75 123 PHE A CA 1
ATOM 1000 C C . PHE A 1 123 ? 12.316 1.473 -33.789 1.00 80.75 123 PHE A C 1
ATOM 1002 O O . PHE A 1 123 ? 12.136 2.549 -33.221 1.00 80.75 123 PHE A O 1
ATOM 1009 N N . GLN A 1 124 ? 11.466 0.453 -33.675 1.00 78.19 124 GLN A N 1
ATOM 1010 C CA . GLN A 1 124 ? 10.237 0.497 -32.879 1.00 78.19 124 GLN A CA 1
ATOM 1011 C C . GLN A 1 124 ? 10.479 -0.042 -31.467 1.00 78.19 124 GLN A C 1
ATOM 1013 O O . GLN A 1 124 ? 11.189 -1.037 -31.310 1.00 78.19 124 GLN A O 1
ATOM 1018 N N . THR A 1 125 ? 9.868 0.571 -30.446 1.00 72.94 125 THR A N 1
ATOM 1019 C CA . THR A 1 125 ? 9.899 0.024 -29.081 1.00 72.94 125 THR A CA 1
ATOM 1020 C C . THR A 1 125 ? 9.236 -1.354 -29.031 1.00 72.94 125 THR A C 1
ATOM 1022 O O . THR A 1 125 ? 8.125 -1.558 -29.529 1.00 72.94 125 THR A O 1
ATOM 1025 N N . VAL A 1 126 ? 9.911 -2.321 -28.413 1.00 67.31 126 VAL A N 1
ATOM 1026 C CA . VAL A 1 126 ? 9.319 -3.622 -28.093 1.00 67.31 126 VAL A CA 1
ATOM 1027 C C . VAL A 1 126 ? 8.430 -3.426 -26.864 1.00 67.31 126 VAL A C 1
ATOM 1029 O O . VAL A 1 126 ? 8.922 -3.113 -25.785 1.00 67.31 126 VAL A O 1
ATOM 1032 N N . GLN A 1 127 ? 7.109 -3.567 -27.026 1.00 53.56 127 GLN A N 1
ATOM 1033 C CA . GLN A 1 127 ? 6.155 -3.422 -25.911 1.00 53.56 127 GLN A CA 1
ATOM 1034 C C . GLN A 1 127 ? 6.212 -4.589 -24.910 1.00 53.56 127 GLN A C 1
ATOM 1036 O O . GLN A 1 127 ? 5.700 -4.472 -23.795 1.00 53.56 127 GLN A O 1
ATOM 1041 N N . ASP A 1 128 ? 6.849 -5.700 -25.283 1.00 45.22 128 ASP A N 1
ATOM 1042 C CA . ASP A 1 128 ? 7.055 -6.839 -24.399 1.00 45.22 128 ASP A CA 1
ATOM 1043 C C . ASP A 1 128 ? 8.171 -6.568 -23.382 1.00 45.22 128 ASP A C 1
ATOM 1045 O O . ASP A 1 128 ? 9.288 -6.176 -23.719 1.00 45.22 128 ASP A O 1
ATOM 1049 N N . LYS A 1 129 ? 7.849 -6.809 -22.105 1.00 37.81 129 LYS A N 1
ATOM 1050 C CA . LYS A 1 129 ? 8.772 -6.692 -20.965 1.00 37.81 129 LYS A CA 1
ATOM 1051 C C . LYS A 1 129 ? 10.084 -7.450 -21.239 1.00 37.81 129 LYS A C 1
ATOM 1053 O O . LYS A 1 129 ? 10.020 -8.584 -21.717 1.00 37.81 129 LYS A O 1
ATOM 1058 N N . PRO A 1 130 ? 11.256 -6.901 -20.860 1.00 42.22 130 PRO A N 1
ATOM 1059 C CA . PRO A 1 130 ? 12.535 -7.555 -21.113 1.00 42.22 130 PRO A CA 1
ATOM 1060 C C . PRO A 1 130 ? 12.583 -8.949 -20.456 1.00 42.22 130 PRO A C 1
ATOM 1062 O O . PRO A 1 130 ? 12.221 -9.080 -19.279 1.00 42.22 130 PRO A O 1
ATOM 1065 N N . PRO A 1 131 ? 13.037 -9.995 -21.173 1.00 43.22 131 PRO A N 1
ATOM 1066 C CA . PRO A 1 131 ? 12.979 -11.378 -20.710 1.00 43.22 131 PRO A CA 1
ATOM 1067 C C . PRO A 1 131 ? 14.105 -11.692 -19.713 1.00 43.22 131 PRO A C 1
ATOM 1069 O O . PRO A 1 131 ? 15.032 -12.450 -20.002 1.00 43.22 131 PRO A O 1
ATOM 1072 N N . HIS A 1 132 ? 14.022 -11.139 -18.501 1.00 41.47 132 HIS A N 1
ATOM 1073 C CA . HIS A 1 132 ? 14.959 -11.441 -17.416 1.00 41.47 132 HIS A CA 1
ATOM 1074 C C . HIS A 1 132 ? 14.678 -12.804 -16.759 1.00 41.47 132 HIS A C 1
ATOM 1076 O O . HIS A 1 132 ? 14.248 -12.909 -15.612 1.00 41.47 132 HIS A O 1
ATOM 1082 N N . SER A 1 133 ? 15.063 -13.846 -17.501 1.00 41.41 133 SER A N 1
ATOM 1083 C CA . SER A 1 133 ? 15.266 -15.242 -17.089 1.00 41.41 133 SER A CA 1
ATOM 1084 C C . SER A 1 133 ? 14.026 -16.090 -16.763 1.00 41.41 133 SER A C 1
ATOM 1086 O O . SER A 1 133 ? 13.022 -15.632 -16.230 1.00 41.41 133 SER A O 1
ATOM 1088 N N . LYS A 1 134 ? 14.145 -17.400 -17.023 1.00 42.12 134 LYS A N 1
ATOM 1089 C CA . LYS A 1 134 ? 13.173 -18.452 -16.654 1.00 42.12 134 LYS A CA 1
ATOM 1090 C C . LYS A 1 134 ? 13.109 -18.740 -15.139 1.00 42.12 134 LYS A C 1
ATOM 1092 O O . LYS A 1 134 ? 12.598 -19.783 -14.740 1.00 42.12 134 LYS A O 1
ATOM 1097 N N . LEU A 1 135 ? 13.651 -17.864 -14.293 1.00 49.16 135 LEU A N 1
ATOM 1098 C CA . LEU A 1 135 ? 13.747 -18.064 -12.852 1.00 49.16 135 LEU A CA 1
ATOM 1099 C C . LEU A 1 135 ? 13.114 -16.869 -12.131 1.00 49.16 135 LEU A C 1
ATOM 1101 O O . LEU A 1 135 ? 13.648 -15.766 -12.160 1.00 49.16 135 LEU A O 1
ATOM 1105 N N . ASN A 1 136 ? 11.986 -17.087 -11.449 1.00 58.16 136 ASN A N 1
ATOM 1106 C CA . ASN A 1 136 ? 11.380 -16.064 -10.592 1.00 58.16 136 ASN A CA 1
ATOM 1107 C C . ASN A 1 136 ? 12.275 -15.832 -9.364 1.00 58.16 136 ASN A C 1
ATOM 1109 O O . ASN A 1 136 ? 12.148 -16.526 -8.348 1.00 58.16 136 ASN A O 1
ATOM 1113 N N . ILE A 1 137 ? 13.220 -14.894 -9.483 1.00 70.94 137 ILE A N 1
ATOM 1114 C CA . ILE A 1 137 ? 14.117 -14.501 -8.389 1.00 70.94 137 ILE A CA 1
ATOM 1115 C C . ILE A 1 137 ? 13.325 -13.714 -7.339 1.00 70.94 137 ILE A C 1
ATOM 1117 O O . ILE A 1 137 ? 13.375 -14.058 -6.160 1.00 70.94 137 ILE A O 1
ATOM 1121 N N . CYS A 1 138 ? 12.518 -12.745 -7.777 1.00 68.69 138 CYS A N 1
ATOM 1122 C CA . CYS A 1 138 ? 11.516 -12.099 -6.936 1.00 68.69 138 CYS A CA 1
ATOM 1123 C C . CYS A 1 138 ? 10.410 -13.103 -6.591 1.00 68.69 138 CYS A C 1
ATOM 1125 O O . CYS A 1 138 ? 9.745 -13.644 -7.479 1.00 68.69 138 CYS A O 1
ATOM 1127 N N . LYS A 1 139 ? 10.242 -13.389 -5.301 1.00 77.50 139 LYS A N 1
ATOM 1128 C CA . LYS A 1 139 ? 9.243 -14.333 -4.794 1.00 77.50 139 LYS A CA 1
ATOM 1129 C C . LYS A 1 139 ? 7.883 -13.663 -4.616 1.00 77.50 139 LYS A C 1
ATOM 1131 O O . LYS A 1 139 ? 7.751 -12.445 -4.726 1.00 77.50 139 LYS A O 1
ATOM 1136 N N . ASN A 1 140 ? 6.866 -14.491 -4.376 1.00 74.50 140 ASN A N 1
ATOM 1137 C CA . ASN A 1 140 ? 5.549 -14.064 -3.899 1.00 74.50 140 ASN A CA 1
ATOM 1138 C C . ASN A 1 140 ? 4.872 -12.972 -4.756 1.00 74.50 140 ASN A C 1
ATOM 1140 O O . ASN A 1 140 ? 4.284 -12.023 -4.248 1.00 74.50 140 ASN A O 1
ATOM 1144 N N . GLY A 1 141 ? 4.988 -13.086 -6.085 1.00 68.12 141 GLY A N 1
ATOM 1145 C CA . GLY A 1 141 ? 4.391 -12.132 -7.029 1.00 68.12 141 GLY A CA 1
ATOM 1146 C C . GLY A 1 141 ? 5.100 -10.774 -7.122 1.00 68.12 141 GLY A C 1
ATOM 1147 O O . GLY A 1 141 ? 4.566 -9.862 -7.753 1.00 68.12 141 GLY A O 1
ATOM 1148 N N . GLY A 1 142 ? 6.287 -10.622 -6.522 1.00 68.88 142 GLY A N 1
ATOM 1149 C CA . GLY A 1 142 ? 7.119 -9.428 -6.667 1.00 68.88 142 GLY A CA 1
ATOM 1150 C C . GLY A 1 142 ? 7.568 -9.200 -8.115 1.00 68.88 142 GLY A C 1
ATOM 1151 O O . GLY A 1 142 ? 7.926 -10.134 -8.832 1.00 68.88 142 GLY A O 1
ATOM 1152 N N . THR A 1 143 ? 7.572 -7.941 -8.552 1.00 68.50 143 THR A N 1
ATOM 1153 C CA . THR A 1 143 ? 7.987 -7.555 -9.909 1.00 68.50 143 THR A CA 1
ATOM 1154 C C . THR A 1 143 ? 9.484 -7.267 -9.948 1.00 68.50 143 THR A C 1
ATOM 1156 O O . THR A 1 143 ? 9.968 -6.384 -9.244 1.00 68.50 143 THR A O 1
ATOM 1159 N N . CYS A 1 144 ? 10.224 -7.983 -10.795 1.00 65.62 144 CYS A N 1
ATOM 1160 C CA . CYS A 1 144 ? 11.634 -7.690 -11.048 1.00 65.62 144 CYS A CA 1
ATOM 1161 C C . CYS A 1 144 ? 11.772 -6.424 -11.906 1.00 65.62 144 CYS A C 1
ATOM 1163 O O . CYS A 1 144 ? 11.172 -6.346 -12.980 1.00 65.62 144 CYS A O 1
ATOM 1165 N N . VAL A 1 145 ? 12.569 -5.451 -11.456 1.00 65.00 145 VAL A N 1
ATOM 1166 C CA . VAL A 1 145 ? 12.970 -4.292 -12.268 1.00 65.00 145 VAL A CA 1
ATOM 1167 C C . VAL A 1 145 ? 14.489 -4.132 -12.243 1.00 65.00 145 VAL A C 1
ATOM 1169 O O . VAL A 1 145 ? 15.122 -4.233 -11.189 1.00 65.00 145 VAL A O 1
ATOM 1172 N N . LYS A 1 146 ? 15.086 -3.885 -13.412 1.00 58.62 146 LYS A N 1
ATOM 1173 C CA . LYS A 1 146 ? 16.528 -3.642 -13.545 1.00 58.62 146 LYS A CA 1
ATOM 1174 C C . LYS A 1 146 ? 16.865 -2.293 -12.899 1.00 58.62 146 LYS A C 1
ATOM 1176 O O . LYS A 1 146 ? 16.205 -1.306 -13.216 1.00 58.62 146 LYS A O 1
ATOM 1181 N N . GLU A 1 147 ? 17.837 -2.240 -11.984 1.00 53.62 147 GLU A N 1
ATOM 1182 C CA . GLU A 1 147 ? 18.172 -0.983 -11.284 1.00 53.62 147 GLU A CA 1
ATOM 1183 C C . GLU A 1 147 ? 19.212 -0.162 -12.068 1.00 53.62 147 GLU A C 1
ATOM 1185 O O . GLU A 1 147 ? 19.121 1.064 -12.093 1.00 53.62 147 GLU A O 1
ATOM 1190 N N . HIS A 1 148 ? 20.114 -0.817 -12.814 1.00 49.62 148 HIS A N 1
ATOM 1191 C CA . HIS A 1 148 ? 21.048 -0.157 -13.733 1.00 49.62 148 HIS A CA 1
ATOM 1192 C C . HIS A 1 148 ? 21.207 -0.911 -15.062 1.00 49.62 148 HIS A C 1
ATOM 1194 O O . HIS A 1 148 ? 21.260 -2.135 -15.104 1.00 49.62 148 HIS A O 1
ATOM 1200 N N . CYS A 1 149 ? 21.332 -0.182 -16.177 1.00 46.72 149 CYS A N 1
ATOM 1201 C CA . CYS A 1 149 ? 21.422 -0.788 -17.513 1.00 46.72 149 CYS A CA 1
ATOM 1202 C C . CYS A 1 149 ? 22.673 -1.664 -17.714 1.00 46.72 149 CYS A C 1
ATOM 1204 O O . CYS A 1 149 ? 22.599 -2.645 -18.454 1.00 46.72 149 CYS A O 1
ATOM 1206 N N . LEU A 1 150 ? 23.779 -1.326 -17.040 1.00 40.34 150 LEU A N 1
ATOM 1207 C CA . LEU A 1 150 ? 25.127 -1.878 -17.246 1.00 40.34 150 LEU A CA 1
ATOM 1208 C C . LEU A 1 150 ? 25.538 -2.974 -16.242 1.00 40.34 150 LEU A C 1
ATOM 1210 O O . LEU A 1 150 ? 26.684 -3.412 -16.259 1.00 40.34 150 LEU A O 1
ATOM 1214 N N . SER A 1 151 ? 24.636 -3.415 -15.366 1.00 45.84 151 SER A N 1
ATOM 1215 C CA . SER A 1 151 ? 24.881 -4.519 -14.432 1.00 45.84 151 SER A CA 1
ATOM 1216 C C . SER A 1 151 ? 23.746 -5.541 -14.482 1.00 45.84 151 SER A C 1
ATOM 1218 O O . SER A 1 151 ? 22.639 -5.237 -14.928 1.00 45.84 151 SER A O 1
ATOM 1220 N N . ASP A 1 152 ? 24.001 -6.741 -13.966 1.00 52.09 152 ASP A N 1
ATOM 1221 C CA . ASP A 1 152 ? 22.954 -7.718 -13.638 1.00 52.09 152 ASP A CA 1
ATOM 1222 C C . ASP A 1 152 ? 22.208 -7.355 -12.338 1.00 52.09 152 ASP A C 1
ATOM 1224 O O . ASP A 1 152 ? 21.506 -8.187 -11.768 1.00 52.09 152 ASP A O 1
ATOM 1228 N N . ASP A 1 153 ? 22.364 -6.123 -11.836 1.00 57.16 153 ASP A N 1
ATOM 1229 C CA . ASP A 1 153 ? 21.759 -5.698 -10.578 1.00 57.16 153 ASP A CA 1
ATOM 1230 C C . ASP A 1 153 ? 20.302 -5.272 -10.802 1.00 57.16 153 ASP A C 1
ATOM 1232 O O . ASP A 1 153 ? 19.958 -4.394 -11.608 1.00 57.16 153 ASP A O 1
ATOM 1236 N N . PHE A 1 154 ? 19.428 -5.944 -10.070 1.00 67.75 154 PHE A N 1
ATOM 1237 C CA . PHE A 1 154 ? 17.988 -5.779 -10.109 1.00 67.75 154 PHE A CA 1
ATOM 1238 C C . PHE A 1 154 ? 17.483 -5.554 -8.691 1.00 67.75 154 PHE A C 1
ATOM 1240 O O . PHE A 1 154 ? 18.053 -6.042 -7.710 1.00 67.75 154 PHE A O 1
ATOM 1247 N N . ARG A 1 155 ? 16.339 -4.885 -8.598 1.00 69.00 155 ARG A N 1
ATOM 1248 C CA . ARG A 1 155 ? 15.559 -4.838 -7.368 1.00 69.00 155 ARG A CA 1
ATOM 1249 C C . ARG A 1 155 ? 14.204 -5.473 -7.600 1.00 69.00 155 ARG A C 1
ATOM 1251 O O . ARG A 1 155 ? 13.590 -5.313 -8.657 1.00 69.00 155 ARG A O 1
ATOM 1258 N N . CYS A 1 156 ? 13.715 -6.162 -6.586 1.00 70.44 156 CYS A N 1
ATOM 1259 C CA . CYS A 1 156 ? 12.343 -6.621 -6.575 1.00 70.44 156 CYS A CA 1
ATOM 1260 C C . CYS A 1 156 ? 11.444 -5.520 -6.006 1.00 70.44 156 CYS A C 1
ATOM 1262 O O . CYS A 1 156 ? 11.660 -5.036 -4.897 1.00 70.44 156 CYS A O 1
ATOM 1264 N N . ILE A 1 157 ? 10.425 -5.125 -6.766 1.00 71.12 157 ILE A N 1
ATOM 1265 C CA . ILE A 1 157 ? 9.278 -4.390 -6.235 1.00 71.12 157 ILE A CA 1
ATOM 1266 C C . ILE A 1 157 ? 8.367 -5.441 -5.615 1.00 71.12 157 ILE A C 1
ATOM 1268 O O . ILE A 1 157 ? 7.678 -6.178 -6.326 1.00 71.12 157 ILE A O 1
ATOM 1272 N N . CYS A 1 158 ? 8.425 -5.561 -4.295 1.00 70.81 158 CYS A N 1
ATOM 1273 C CA . CYS A 1 158 ? 7.629 -6.543 -3.581 1.00 70.81 158 CYS A CA 1
ATOM 1274 C C . CYS A 1 158 ? 6.158 -6.158 -3.556 1.00 70.81 158 CYS A C 1
ATOM 1276 O O . CYS A 1 158 ? 5.798 -4.980 -3.531 1.00 70.81 158 CYS A O 1
ATOM 1278 N N . ARG A 1 159 ? 5.307 -7.181 -3.615 1.00 66.50 159 ARG A N 1
ATOM 1279 C CA . ARG A 1 159 ? 3.866 -7.008 -3.664 1.00 66.50 159 ARG A CA 1
ATOM 1280 C C . ARG A 1 159 ? 3.319 -7.110 -2.242 1.00 66.50 159 ARG A C 1
ATOM 1282 O O . ARG A 1 159 ? 3.327 -8.185 -1.656 1.00 66.50 159 ARG A O 1
ATOM 1289 N N . GLY A 1 160 ? 2.885 -5.986 -1.680 1.00 65.38 160 GLY A N 1
ATOM 1290 C CA . GLY A 1 160 ? 2.294 -5.937 -0.344 1.00 65.38 160 GLY A CA 1
ATOM 1291 C C . GLY A 1 160 ? 3.244 -6.246 0.812 1.00 65.38 160 GLY A C 1
ATOM 1292 O O . GLY A 1 160 ? 4.333 -5.689 0.875 1.00 65.38 160 GLY A O 1
ATOM 1293 N N . ASN A 1 161 ? 2.826 -7.132 1.723 1.00 60.66 161 ASN A N 1
ATOM 1294 C CA . ASN A 1 161 ? 3.558 -7.459 2.956 1.00 60.66 161 ASN A CA 1
ATOM 1295 C C . ASN A 1 161 ? 4.911 -8.148 2.737 1.00 60.66 161 ASN A C 1
ATOM 1297 O O . ASN A 1 161 ? 5.685 -8.269 3.685 1.00 60.66 161 ASN A O 1
ATOM 1301 N N . PHE A 1 162 ? 5.211 -8.632 1.532 1.00 72.25 162 PHE A N 1
ATOM 1302 C CA . PHE A 1 162 ? 6.513 -9.231 1.270 1.00 72.25 162 PHE A CA 1
ATOM 1303 C C . PHE A 1 162 ? 7.605 -8.153 1.233 1.00 72.25 162 PHE A C 1
ATOM 1305 O O . PHE A 1 162 ? 7.431 -7.105 0.615 1.00 72.25 162 PHE A O 1
ATOM 1312 N N . PHE A 1 163 ? 8.749 -8.412 1.862 1.00 71.19 163 PHE A N 1
ATOM 1313 C CA . PHE A 1 163 ? 9.900 -7.509 1.873 1.00 71.19 163 PHE A CA 1
ATOM 1314 C C . PHE A 1 163 ? 11.227 -8.277 1.736 1.00 71.19 163 PHE A C 1
ATOM 1316 O O . PHE A 1 163 ? 11.251 -9.459 1.373 1.00 71.19 163 PHE A O 1
ATOM 1323 N N . GLY A 1 164 ? 12.345 -7.578 1.934 1.00 64.62 164 GLY A N 1
ATOM 1324 C CA . GLY A 1 164 ? 13.686 -8.104 1.680 1.00 64.62 164 GLY A CA 1
ATOM 1325 C C . GLY A 1 164 ? 14.106 -7.968 0.215 1.00 64.62 164 GLY A C 1
ATOM 1326 O O . GLY A 1 164 ? 13.301 -7.618 -0.652 1.00 64.62 164 GLY A O 1
ATOM 1327 N N . LYS A 1 165 ? 15.382 -8.251 -0.093 1.00 74.62 165 LYS A N 1
ATOM 1328 C CA . LYS A 1 165 ? 15.948 -8.053 -1.449 1.00 74.62 165 LYS A CA 1
ATOM 1329 C C . LYS A 1 165 ? 15.192 -8.844 -2.532 1.00 74.62 165 LYS A C 1
ATOM 1331 O O . LYS A 1 165 ? 15.143 -8.403 -3.680 1.00 74.62 165 LYS A O 1
ATOM 1336 N N . PHE A 1 166 ? 14.593 -9.982 -2.168 1.00 76.00 166 PHE A N 1
ATOM 1337 C CA . PHE A 1 166 ? 13.942 -10.913 -3.096 1.00 76.00 166 PHE A CA 1
ATOM 1338 C C . PHE A 1 166 ? 12.457 -11.178 -2.791 1.00 76.00 166 PHE A C 1
ATOM 1340 O O . PHE A 1 166 ? 11.886 -12.115 -3.351 1.00 76.00 166 PHE A O 1
ATOM 1347 N N . CYS A 1 167 ? 11.812 -10.367 -1.942 1.00 74.81 167 CYS A N 1
ATOM 1348 C CA . CYS A 1 167 ? 10.402 -10.536 -1.536 1.00 74.81 167 CYS A CA 1
ATOM 1349 C C . CYS A 1 167 ? 10.102 -11.886 -0.864 1.00 74.81 167 CYS A C 1
ATOM 1351 O O . CYS A 1 167 ? 9.012 -12.444 -0.996 1.00 74.81 167 CYS A O 1
ATOM 1353 N N . ASN A 1 168 ? 11.111 -12.440 -0.197 1.00 77.12 168 ASN A N 1
ATOM 1354 C CA . ASN A 1 168 ? 11.085 -13.721 0.501 1.00 77.12 168 ASN A CA 1
ATOM 1355 C C . ASN A 1 168 ? 10.711 -13.582 1.984 1.00 77.12 168 ASN A C 1
ATOM 1357 O O . ASN A 1 168 ? 10.300 -14.567 2.588 1.00 77.12 168 ASN A O 1
ATOM 1361 N N . GLU A 1 169 ? 10.866 -12.391 2.562 1.00 75.56 169 GLU A N 1
ATOM 1362 C CA . GLU A 1 169 ? 10.479 -12.087 3.941 1.00 75.56 169 GLU A CA 1
ATOM 1363 C C . GLU A 1 169 ? 9.013 -11.642 3.959 1.00 75.56 169 GLU A C 1
ATOM 1365 O O . GLU A 1 169 ? 8.551 -11.012 3.008 1.00 75.56 169 GLU A O 1
ATOM 1370 N N . VAL A 1 170 ? 8.271 -11.978 5.016 1.00 67.44 170 VAL A N 1
ATOM 1371 C CA . VAL A 1 170 ? 6.861 -11.598 5.183 1.00 67.44 170 VAL A CA 1
ATOM 1372 C C . VAL A 1 170 ? 6.758 -10.666 6.371 1.00 67.44 170 VAL A C 1
ATOM 1374 O O . VAL A 1 170 ? 7.156 -11.035 7.474 1.00 67.44 170 VAL A O 1
ATOM 1377 N N . ASN A 1 171 ? 6.196 -9.477 6.174 1.00 64.00 171 ASN A N 1
ATOM 1378 C CA . ASN A 1 171 ? 5.722 -8.692 7.296 1.00 64.00 171 ASN A CA 1
ATOM 1379 C C . ASN A 1 171 ? 4.376 -9.290 7.707 1.00 64.00 171 ASN A C 1
ATOM 1381 O O . ASN A 1 171 ? 3.362 -9.080 7.044 1.00 64.00 171 ASN A O 1
ATOM 1385 N N . GLU A 1 172 ? 4.362 -10.096 8.768 1.00 57.81 172 GLU A N 1
ATOM 1386 C CA . GLU A 1 172 ? 3.121 -10.684 9.299 1.00 57.81 172 GLU A CA 1
ATOM 1387 C C . GLU A 1 172 ? 2.160 -9.618 9.859 1.00 57.81 172 GLU A C 1
ATOM 1389 O O . GLU A 1 172 ? 1.023 -9.924 10.220 1.00 57.81 172 GLU A O 1
ATOM 1394 N N . THR A 1 173 ? 2.606 -8.360 9.911 1.00 65.50 173 THR A N 1
ATOM 1395 C CA . THR A 1 173 ? 1.851 -7.211 10.392 1.00 65.50 173 THR A CA 1
ATOM 1396 C C . THR A 1 173 ? 1.672 -6.175 9.275 1.00 65.50 173 THR A C 1
ATOM 1398 O O . THR A 1 173 ? 2.614 -5.802 8.578 1.00 65.50 173 THR A O 1
ATOM 1401 N N . SER A 1 174 ? 0.443 -5.699 9.085 1.00 76.88 174 SER A N 1
ATOM 1402 C CA . SER A 1 174 ? 0.131 -4.544 8.226 1.00 76.88 174 SER A CA 1
ATOM 1403 C C . SER A 1 174 ? -0.363 -3.397 9.098 1.00 76.88 174 SER A C 1
ATOM 1405 O O . SER A 1 174 ? -1.004 -3.645 10.122 1.00 76.88 174 SER A O 1
ATOM 1407 N N . ALA A 1 175 ? -0.122 -2.143 8.706 1.00 86.12 175 ALA A N 1
ATOM 1408 C CA . ALA A 1 175 ? -0.565 -0.993 9.496 1.00 86.12 175 ALA A CA 1
ATOM 1409 C C . ALA A 1 175 ? -2.036 -0.612 9.269 1.00 86.12 175 ALA A C 1
ATOM 1411 O O . ALA A 1 175 ? -2.587 0.174 10.043 1.00 86.12 175 ALA A O 1
ATOM 1412 N N . SER A 1 176 ? -2.684 -1.177 8.248 1.00 90.12 176 SER A N 1
ATOM 1413 C CA . SER A 1 176 ? -4.124 -1.065 8.007 1.00 90.12 176 SER A CA 1
ATOM 1414 C C . SER A 1 176 ? -4.636 -2.177 7.084 1.00 90.12 176 SER A C 1
ATOM 1416 O O . SER A 1 176 ? -3.862 -2.864 6.413 1.00 90.12 176 SER A O 1
ATOM 1418 N N . CYS A 1 177 ? -5.959 -2.320 7.008 1.00 90.94 177 CYS A N 1
ATOM 1419 C CA . CYS A 1 177 ? -6.623 -3.148 6.002 1.00 90.94 177 CYS A CA 1
ATOM 1420 C C . CYS A 1 177 ? -6.439 -2.610 4.572 1.00 90.94 177 CYS A C 1
ATOM 1422 O O . CYS A 1 177 ? -6.534 -3.380 3.625 1.00 90.94 177 CYS A O 1
ATOM 1424 N N . GLU A 1 178 ? -6.118 -1.324 4.405 1.00 90.56 178 GLU A N 1
ATOM 1425 C CA . GLU A 1 178 ? -5.825 -0.739 3.093 1.00 90.56 178 GLU A CA 1
ATOM 1426 C C . GLU A 1 178 ? -4.430 -1.153 2.613 1.00 90.56 178 GLU A C 1
ATOM 1428 O O . GLU A 1 178 ? -4.254 -1.511 1.452 1.00 90.56 178 GLU A O 1
ATOM 1433 N N . GLU A 1 179 ? -3.444 -1.224 3.516 1.00 86.81 179 GLU A N 1
ATOM 1434 C CA . GLU A 1 179 ? -2.150 -1.835 3.187 1.00 86.81 179 GLU A CA 1
ATOM 1435 C C . GLU A 1 179 ? -2.311 -3.315 2.803 1.00 86.81 179 GLU A C 1
ATOM 1437 O O . GLU A 1 179 ? -1.648 -3.746 1.864 1.00 86.81 179 GLU A O 1
ATOM 1442 N N . LEU A 1 180 ? -3.226 -4.058 3.452 1.00 83.81 180 LEU A N 1
ATOM 1443 C CA . LEU A 1 180 ? -3.599 -5.436 3.080 1.00 83.81 180 LEU A CA 1
ATOM 1444 C C . LEU A 1 180 ? -4.319 -5.525 1.721 1.00 83.81 180 LEU A C 1
ATOM 1446 O O . LEU A 1 180 ? -4.057 -6.436 0.940 1.00 83.81 180 LEU A O 1
ATOM 1450 N N . HIS A 1 181 ? -5.215 -4.593 1.413 1.00 84.31 181 HIS A N 1
ATOM 1451 C CA . HIS A 1 181 ? -5.967 -4.580 0.160 1.00 84.31 181 HIS A CA 1
ATOM 1452 C C . HIS A 1 181 ? -5.069 -4.211 -1.038 1.00 84.31 181 HIS A C 1
ATOM 1454 O O . HIS A 1 181 ? -5.116 -4.873 -2.078 1.00 84.31 181 HIS A O 1
ATOM 1460 N N . GLN A 1 182 ? -4.145 -3.257 -0.867 1.00 79.19 182 GLN A N 1
ATOM 1461 C CA . GLN A 1 182 ? -3.152 -2.874 -1.884 1.00 79.19 182 GLN A CA 1
ATOM 1462 C C . GLN A 1 182 ? -2.123 -3.974 -2.212 1.00 79.19 182 GLN A C 1
ATOM 1464 O O . GLN A 1 182 ? -1.514 -3.933 -3.284 1.00 79.19 182 GLN A O 1
ATOM 1469 N N . ILE A 1 183 ? -1.948 -4.987 -1.350 1.00 66.31 183 ILE A N 1
ATOM 1470 C CA . ILE A 1 183 ? -1.201 -6.217 -1.687 1.00 66.31 183 ILE A CA 1
ATOM 1471 C C . ILE A 1 183 ? -1.804 -6.852 -2.944 1.00 66.31 183 ILE A C 1
ATOM 1473 O O . ILE A 1 183 ? -1.088 -7.227 -3.874 1.00 66.31 183 ILE A O 1
ATOM 1477 N N . GLY A 1 184 ? -3.132 -6.934 -3.001 1.00 54.62 184 GLY A N 1
ATOM 1478 C CA . GLY A 1 184 ? -3.876 -7.680 -4.004 1.00 54.62 184 GLY A CA 1
ATOM 1479 C C . GLY A 1 184 ? -3.728 -9.202 -3.885 1.00 54.62 184 GLY A C 1
ATOM 1480 O O . GLY A 1 184 ? -2.800 -9.735 -3.280 1.00 54.62 184 GLY A O 1
ATOM 1481 N N . GLY A 1 185 ? -4.670 -9.899 -4.512 1.00 60.16 185 GLY A N 1
ATOM 1482 C CA . GLY A 1 185 ? -5.012 -11.288 -4.208 1.00 60.16 185 GLY A CA 1
ATOM 1483 C C . GLY A 1 185 ? -6.437 -11.339 -3.658 1.00 60.16 185 GLY A C 1
ATOM 1484 O O . GLY A 1 185 ? -6.964 -10.309 -3.239 1.00 60.16 185 GLY A O 1
ATOM 1485 N N . ASP A 1 186 ? -7.060 -12.515 -3.672 1.00 68.31 186 ASP A N 1
ATOM 1486 C CA . ASP A 1 186 ? -8.475 -12.699 -3.315 1.00 68.31 186 ASP A CA 1
ATOM 1487 C C . ASP A 1 186 ? -8.699 -12.683 -1.786 1.00 68.31 186 ASP A C 1
ATOM 1489 O O . ASP A 1 186 ? -9.234 -13.622 -1.195 1.00 68.31 186 ASP A O 1
ATOM 1493 N N . LEU A 1 187 ? -8.233 -11.622 -1.115 1.00 80.56 187 LEU A N 1
ATOM 1494 C CA . LEU A 1 187 ? -8.457 -11.403 0.311 1.00 80.56 187 LEU A CA 1
ATOM 1495 C C . LEU A 1 187 ? -9.939 -11.116 0.557 1.00 80.56 187 LEU A C 1
ATOM 1497 O O . LEU A 1 187 ? -10.497 -10.140 0.060 1.00 80.56 187 LEU A O 1
ATOM 1501 N N . LEU A 1 188 ? -10.570 -11.985 1.340 1.00 86.69 188 LEU A N 1
ATOM 1502 C CA . LEU A 1 188 ? -11.985 -11.892 1.679 1.00 86.69 188 LEU A CA 1
ATOM 1503 C C . LEU A 1 188 ? -12.215 -10.944 2.864 1.00 86.69 188 LEU A C 1
ATOM 1505 O O . LEU A 1 188 ? -11.318 -10.678 3.661 1.00 86.69 188 LEU A O 1
ATOM 1509 N N . ASN A 1 189 ? -13.451 -10.472 3.020 1.00 91.12 189 ASN A N 1
ATOM 1510 C CA . ASN A 1 189 ? -13.859 -9.756 4.230 1.00 91.12 189 ASN A CA 1
ATOM 1511 C C . ASN A 1 189 ? -13.683 -10.674 5.453 1.00 91.12 189 ASN A C 1
ATOM 1513 O O . ASN A 1 189 ? -14.105 -11.832 5.423 1.00 91.12 189 ASN A O 1
ATOM 1517 N N . GLY A 1 190 ? -13.073 -10.183 6.531 1.00 90.81 190 GLY A N 1
ATOM 1518 C CA . GLY A 1 190 ? -12.710 -11.045 7.659 1.00 90.81 190 GLY A CA 1
ATOM 1519 C C . GLY A 1 190 ? -11.851 -10.363 8.717 1.00 90.81 190 GLY A C 1
ATOM 1520 O O . GLY A 1 190 ? -11.642 -9.156 8.679 1.00 90.81 190 GLY A O 1
ATOM 1521 N N . VAL A 1 191 ? -11.359 -11.137 9.685 1.00 90.62 191 VAL A N 1
ATOM 1522 C CA . VAL A 1 191 ? -10.554 -10.623 10.805 1.00 90.62 191 VAL A CA 1
ATOM 1523 C C . VAL A 1 191 ? -9.068 -10.745 10.496 1.00 90.62 191 VAL A C 1
ATOM 1525 O O . VAL A 1 191 ? -8.572 -11.844 10.252 1.00 90.62 191 VAL A O 1
ATOM 1528 N N . TYR A 1 192 ? -8.350 -9.631 10.596 1.00 89.25 192 TYR A N 1
ATOM 1529 C CA . TYR A 1 192 ? -6.908 -9.548 10.376 1.00 89.25 192 TYR A CA 1
ATOM 1530 C C . TYR A 1 192 ? -6.211 -8.934 11.594 1.00 89.25 192 TYR A C 1
ATOM 1532 O O . TYR A 1 192 ? -6.837 -8.265 12.419 1.00 89.25 192 TYR A O 1
ATOM 1540 N N . SER A 1 193 ? -4.905 -9.175 11.717 1.00 89.38 193 SER A N 1
ATOM 1541 C CA . SER A 1 193 ? -4.073 -8.582 12.768 1.00 89.38 193 SER A CA 1
ATOM 1542 C C . SER A 1 193 ? -3.357 -7.347 12.225 1.00 89.38 193 SER A C 1
ATOM 1544 O O . SER A 1 193 ? -2.541 -7.454 11.313 1.00 89.38 193 SER A O 1
ATOM 1546 N N . ILE A 1 194 ? -3.663 -6.185 12.793 1.00 89.06 194 ILE A N 1
ATOM 1547 C CA . ILE A 1 194 ? -3.129 -4.881 12.397 1.00 89.06 194 ILE A CA 1
ATOM 1548 C C . ILE A 1 194 ? -2.154 -4.378 13.467 1.00 89.06 194 ILE A C 1
ATOM 1550 O O . ILE A 1 194 ? -2.454 -4.439 14.660 1.00 89.06 194 ILE A O 1
ATOM 1554 N N . GLN A 1 195 ? -1.005 -3.853 13.043 1.00 88.94 195 GLN A N 1
ATOM 1555 C CA . GLN A 1 195 ? -0.010 -3.202 13.901 1.00 88.94 195 GLN A CA 1
ATOM 1556 C C . GLN A 1 195 ? 0.294 -1.828 13.319 1.00 88.94 195 GLN A C 1
ATOM 1558 O O . GLN A 1 195 ? 0.938 -1.712 12.277 1.00 88.94 195 GLN A O 1
ATOM 1563 N N . THR A 1 196 ? -0.210 -0.775 13.952 1.00 83.75 196 THR A N 1
ATOM 1564 C CA . THR A 1 196 ? -0.084 0.573 13.400 1.00 83.75 196 THR A CA 1
ATOM 1565 C C . THR A 1 196 ? 1.329 1.123 13.604 1.00 83.75 196 THR A C 1
ATOM 1567 O O . THR A 1 196 ? 2.128 0.622 14.391 1.00 83.75 196 THR A O 1
ATOM 1570 N N . LYS A 1 197 ? 1.670 2.188 12.874 1.00 78.25 197 LYS A N 1
ATOM 1571 C CA . LYS A 1 197 ? 3.025 2.773 12.906 1.00 78.25 197 LYS A CA 1
ATOM 1572 C C . LYS A 1 197 ? 3.332 3.527 14.206 1.00 78.25 197 LYS A C 1
ATOM 1574 O O . LYS A 1 197 ? 4.488 3.860 14.446 1.00 78.25 197 LYS A O 1
ATOM 1579 N N . THR A 1 198 ? 2.313 3.804 15.020 1.00 82.31 198 THR A N 1
ATOM 1580 C CA . THR A 1 198 ? 2.414 4.516 16.303 1.00 82.31 198 THR A CA 1
ATOM 1581 C C . THR A 1 198 ? 2.146 3.619 17.514 1.00 82.31 198 THR A C 1
ATOM 1583 O O . THR A 1 198 ? 2.527 3.995 18.619 1.00 82.31 198 THR A O 1
A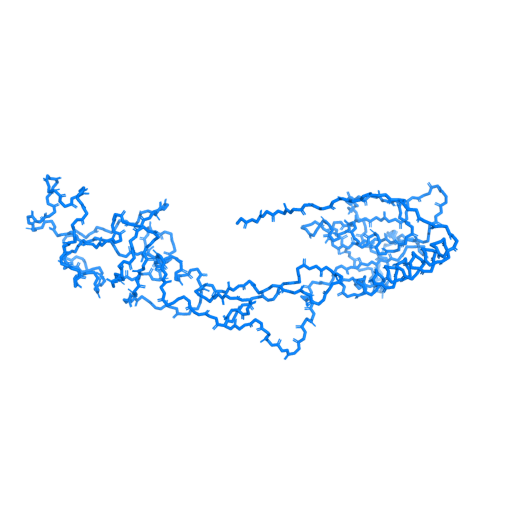TOM 1586 N N . ASP A 1 199 ? 1.556 2.431 17.329 1.00 79.25 199 ASP A N 1
ATOM 1587 C CA . ASP A 1 199 ? 1.290 1.460 18.393 1.00 79.25 199 ASP A CA 1
ATOM 1588 C C . ASP A 1 199 ? 1.767 0.059 17.980 1.00 79.25 199 ASP A C 1
ATOM 1590 O O . ASP A 1 199 ? 1.239 -0.567 17.061 1.00 79.25 199 ASP A O 1
ATOM 1594 N N . THR A 1 200 ? 2.769 -0.461 18.691 1.00 77.75 200 THR A N 1
ATOM 1595 C CA . THR A 1 200 ? 3.356 -1.780 18.417 1.00 77.75 200 THR A CA 1
ATOM 1596 C C . THR A 1 200 ? 2.451 -2.947 18.825 1.00 77.75 200 THR A C 1
ATOM 1598 O O . THR A 1 200 ? 2.791 -4.103 18.552 1.00 77.75 200 THR A O 1
ATOM 1601 N N . ARG A 1 201 ? 1.298 -2.693 19.460 1.00 84.00 201 ARG A N 1
ATOM 1602 C CA . ARG A 1 201 ? 0.338 -3.729 19.861 1.00 84.00 201 ARG A CA 1
ATOM 1603 C C . ARG A 1 201 ? -0.447 -4.267 18.666 1.00 84.00 201 ARG A C 1
ATOM 1605 O O . ARG A 1 201 ? -1.163 -3.543 17.979 1.00 84.00 201 ARG A O 1
ATOM 1612 N N . MET A 1 202 ? -0.391 -5.585 18.492 1.00 85.81 202 MET A N 1
ATOM 1613 C CA . MET A 1 202 ? -1.212 -6.315 17.525 1.00 85.81 202 MET A CA 1
ATOM 1614 C C . MET A 1 202 ? -2.699 -6.218 17.885 1.00 85.81 202 MET A C 1
ATOM 1616 O O . MET A 1 202 ? -3.146 -6.766 18.894 1.00 85.81 202 MET A O 1
ATOM 1620 N N . THR A 1 203 ? -3.473 -5.549 17.035 1.00 90.00 203 THR A N 1
ATOM 1621 C CA . THR A 1 203 ? -4.923 -5.379 17.166 1.00 90.00 203 THR A CA 1
ATOM 1622 C C . THR A 1 203 ? -5.636 -6.269 16.157 1.00 90.00 203 THR A C 1
ATOM 1624 O O . THR A 1 203 ? -5.486 -6.084 14.953 1.00 90.00 203 THR A O 1
ATOM 1627 N N . LYS A 1 204 ? -6.445 -7.224 16.628 1.00 90.88 204 LYS A N 1
ATOM 1628 C CA . LYS A 1 204 ? -7.358 -7.963 15.745 1.00 90.88 204 LYS A CA 1
ATOM 1629 C C . LYS A 1 204 ? -8.557 -7.086 15.410 1.00 90.88 204 LYS A C 1
ATOM 1631 O O . LYS A 1 204 ? -9.212 -6.587 16.323 1.00 90.88 204 LYS A O 1
ATOM 1636 N N . THR A 1 205 ? -8.836 -6.910 14.125 1.00 94.06 205 THR A N 1
ATOM 1637 C CA . THR A 1 205 ? -9.952 -6.091 13.644 1.00 94.06 205 THR A CA 1
ATOM 1638 C C . THR A 1 205 ? -10.553 -6.659 12.362 1.00 94.06 205 THR A C 1
ATOM 1640 O O . THR A 1 205 ? -9.876 -7.363 11.609 1.00 94.06 205 THR A O 1
ATOM 1643 N N . TYR A 1 206 ? -11.827 -6.372 12.121 1.00 94.06 206 TYR A N 1
ATOM 1644 C CA . TYR A 1 206 ? -12.505 -6.681 10.873 1.00 94.06 206 TYR A CA 1
ATOM 1645 C C . TYR A 1 206 ? -12.011 -5.762 9.745 1.00 94.06 206 TYR A C 1
ATOM 1647 O O . TYR A 1 206 ? -12.048 -4.533 9.857 1.00 94.06 206 TYR A O 1
ATOM 1655 N N . CYS A 1 207 ? -11.569 -6.371 8.649 1.00 93.62 207 CYS A N 1
ATOM 1656 C CA . CYS A 1 207 ? -11.279 -5.712 7.387 1.00 93.62 207 CYS A CA 1
ATOM 1657 C C . CYS A 1 207 ? -12.403 -5.983 6.390 1.00 93.62 207 CYS A C 1
ATOM 1659 O O . CYS A 1 207 ? -12.727 -7.139 6.104 1.00 93.62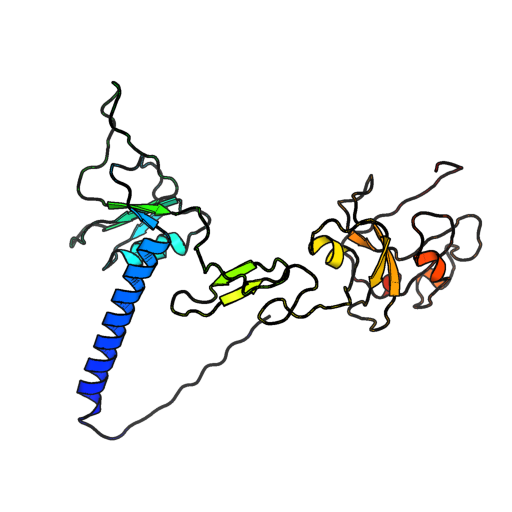 207 CYS A O 1
ATOM 1661 N N . GLN A 1 208 ? -12.929 -4.914 5.803 1.00 93.94 208 GLN A N 1
ATOM 1662 C CA . GLN A 1 208 ? -13.839 -4.982 4.668 1.00 93.94 208 GLN A CA 1
ATOM 1663 C C . GLN A 1 208 ? -13.023 -4.763 3.386 1.00 93.94 208 GLN A C 1
ATOM 1665 O O . GLN A 1 208 ? -12.678 -3.635 3.031 1.00 93.94 208 GLN A O 1
ATOM 1670 N N . MET A 1 209 ? -12.668 -5.866 2.727 1.00 91.00 209 MET A N 1
ATOM 1671 C CA . MET A 1 209 ? -11.838 -5.933 1.520 1.00 91.00 209 MET A CA 1
ATOM 1672 C C . MET A 1 209 ? -12.629 -5.734 0.221 1.00 91.00 209 MET A C 1
ATOM 1674 O O . MET A 1 209 ? -12.039 -5.394 -0.797 1.00 91.00 209 MET A O 1
ATOM 1678 N N . THR A 1 210 ? -13.952 -5.916 0.230 1.00 90.25 210 THR A N 1
ATOM 1679 C CA . THR A 1 210 ? -14.821 -5.605 -0.916 1.00 90.25 210 THR A CA 1
ATOM 1680 C C . THR A 1 210 ? -15.392 -4.193 -0.816 1.00 90.25 210 THR A C 1
ATOM 1682 O O . THR A 1 210 ? -15.594 -3.682 0.286 1.00 90.25 210 THR A O 1
ATOM 1685 N N . SER A 1 211 ? -15.734 -3.591 -1.959 1.00 89.69 211 SER A N 1
ATOM 1686 C CA . SER A 1 211 ? -16.397 -2.283 -2.009 1.00 89.69 211 SER A CA 1
ATOM 1687 C C . SER A 1 211 ? -17.650 -2.213 -1.129 1.00 89.69 211 SER A C 1
ATOM 1689 O O . SER A 1 211 ? -18.422 -3.171 -1.058 1.00 89.69 211 SER A O 1
ATOM 1691 N N . LEU A 1 212 ? -17.848 -1.062 -0.487 1.00 87.00 212 LEU A N 1
ATOM 1692 C CA . LEU A 1 212 ? -19.066 -0.700 0.238 1.00 87.00 212 LEU A CA 1
ATOM 1693 C C . LEU A 1 212 ? -19.863 0.327 -0.567 1.00 87.00 212 LEU A C 1
ATOM 1695 O O . LEU A 1 212 ? -19.287 1.177 -1.244 1.00 87.00 212 LEU A O 1
ATOM 1699 N N . GLU A 1 213 ? -21.189 0.287 -0.469 1.00 85.75 213 GLU A N 1
ATOM 1700 C CA . GLU A 1 213 ? -22.023 1.343 -1.041 1.00 85.75 213 GLU A CA 1
ATOM 1701 C C . GLU A 1 213 ? -21.740 2.683 -0.337 1.00 85.75 213 GLU A C 1
ATOM 1703 O O . GLU A 1 213 ? -21.609 2.745 0.884 1.00 85.75 213 GLU A O 1
ATOM 1708 N N . GLY A 1 214 ? -21.580 3.755 -1.118 1.00 84.56 214 GLY A N 1
ATOM 1709 C CA . GLY A 1 214 ? -21.242 5.088 -0.605 1.00 84.56 214 GLY A CA 1
ATOM 1710 C C . GLY A 1 214 ? -19.772 5.310 -0.214 1.00 84.56 214 GLY A C 1
ATOM 1711 O O . GLY A 1 214 ? -19.411 6.452 0.067 1.00 84.56 214 GLY A O 1
ATOM 1712 N N . CYS A 1 215 ? -18.910 4.286 -0.243 1.00 89.06 215 CYS A N 1
ATOM 1713 C CA . CYS A 1 215 ? -17.488 4.404 0.108 1.00 89.06 215 CYS A CA 1
ATOM 1714 C C . CYS A 1 215 ? -16.573 3.888 -1.019 1.00 89.06 215 CYS A C 1
ATOM 1716 O O . CYS A 1 215 ? -16.900 2.945 -1.739 1.00 89.06 215 CYS A O 1
ATOM 1718 N N . ALA A 1 216 ? -15.414 4.524 -1.205 1.00 84.62 216 ALA A N 1
ATOM 1719 C CA . ALA A 1 216 ? -14.517 4.215 -2.315 1.00 84.62 216 ALA A CA 1
ATOM 1720 C C . ALA A 1 216 ? -13.740 2.903 -2.086 1.00 84.62 216 ALA A C 1
ATOM 1722 O O . ALA A 1 216 ? -12.862 2.833 -1.235 1.00 84.62 216 ALA A O 1
ATOM 1723 N N . GLY A 1 217 ? -14.034 1.871 -2.882 1.00 87.69 217 GLY A N 1
ATOM 1724 C CA . GLY A 1 217 ? -13.276 0.613 -2.880 1.00 87.69 217 GLY A CA 1
ATOM 1725 C C . GLY A 1 217 ? -13.370 -0.195 -1.578 1.00 87.69 217 GLY A C 1
ATOM 1726 O O . GLY A 1 217 ? -14.235 0.044 -0.731 1.00 87.69 217 GLY A O 1
ATOM 1727 N N . GLY A 1 218 ? -12.499 -1.198 -1.460 1.00 88.75 218 GLY A N 1
ATOM 1728 C CA . GLY A 1 218 ? -12.284 -1.997 -0.250 1.00 88.75 218 GLY A CA 1
ATOM 1729 C C . GLY A 1 218 ? -10.991 -1.614 0.476 1.00 88.75 218 GLY A C 1
ATOM 1730 O O . GLY A 1 218 ? -10.310 -0.682 0.067 1.00 88.75 218 GLY A O 1
ATOM 1731 N N . GLY A 1 219 ? -10.658 -2.336 1.548 1.00 92.12 219 GLY A N 1
ATOM 1732 C CA . GLY A 1 219 ? -9.517 -2.035 2.427 1.00 92.12 219 GLY A CA 1
ATOM 1733 C C . GLY A 1 219 ? -9.898 -1.291 3.714 1.00 92.12 219 GLY A C 1
ATOM 1734 O O . GLY A 1 219 ? -9.033 -0.802 4.445 1.00 92.12 219 GLY A O 1
ATOM 1735 N N . TRP A 1 220 ? -11.188 -1.213 4.050 1.00 94.31 220 TRP A N 1
ATOM 1736 C CA . TRP A 1 220 ? -11.645 -0.479 5.231 1.00 94.31 220 TRP A CA 1
ATOM 1737 C C . TRP A 1 220 ? -11.268 -1.205 6.520 1.00 94.31 220 TRP A C 1
ATOM 1739 O O . TRP A 1 220 ? -11.554 -2.390 6.698 1.00 94.31 220 TRP A O 1
ATOM 1749 N N . THR A 1 221 ? -10.628 -0.470 7.431 1.00 95.00 221 THR A N 1
ATOM 1750 C CA . THR A 1 221 ? -10.222 -0.959 8.755 1.00 95.00 221 THR A CA 1
ATOM 1751 C C . THR A 1 221 ? -11.295 -0.611 9.773 1.00 95.00 221 THR A C 1
ATOM 1753 O O . THR A 1 221 ? -11.563 0.569 9.988 1.00 95.00 221 THR A O 1
ATOM 1756 N N . MET A 1 222 ? -11.890 -1.607 10.433 1.00 95.31 222 MET A N 1
ATOM 1757 C CA . MET A 1 222 ? -12.801 -1.342 11.544 1.00 95.31 222 MET A CA 1
ATOM 1758 C C . MET A 1 222 ? -12.033 -0.680 12.705 1.00 95.31 222 MET A C 1
ATOM 1760 O O . MET A 1 222 ? -10.950 -1.126 13.104 1.00 95.31 222 MET A O 1
ATOM 1764 N N . VAL A 1 223 ? -12.595 0.409 13.235 1.00 95.69 223 VAL A N 1
ATOM 1765 C CA . VAL A 1 223 ? -12.014 1.199 14.339 1.00 95.69 223 VAL A CA 1
ATOM 1766 C C . VAL A 1 223 ? -12.956 1.330 15.534 1.00 95.69 223 VAL A C 1
ATOM 1768 O O . VAL A 1 223 ? -12.502 1.354 16.679 1.00 95.69 223 VAL A O 1
ATOM 1771 N N . MET A 1 224 ? -14.266 1.406 15.286 1.00 95.88 224 MET A N 1
ATOM 1772 C CA . MET A 1 224 ? -15.281 1.679 16.299 1.00 95.88 224 MET A CA 1
ATOM 1773 C C . MET A 1 224 ? -16.666 1.244 15.801 1.00 95.88 224 MET A C 1
ATOM 1775 O O . MET A 1 224 ? -16.965 1.399 14.620 1.00 95.88 224 MET A O 1
ATOM 1779 N N . LYS A 1 225 ? -17.519 0.752 16.706 1.00 95.31 225 LYS A N 1
ATOM 1780 C CA . LYS A 1 225 ? -18.959 0.527 16.487 1.00 95.31 225 LYS A CA 1
ATOM 1781 C C . LYS A 1 225 ? -19.734 1.094 17.668 1.00 95.31 225 LYS A C 1
ATOM 1783 O O . LYS A 1 225 ? -19.328 0.893 18.814 1.00 95.31 225 LYS A O 1
ATOM 1788 N N . VAL A 1 226 ? -20.832 1.787 17.385 1.00 94.00 226 VAL A N 1
ATOM 1789 C CA . VAL A 1 226 ? -21.639 2.532 18.361 1.00 94.00 226 VAL A CA 1
ATOM 1790 C C . VAL A 1 226 ? -23.096 2.103 18.252 1.00 94.00 226 VAL A C 1
ATOM 1792 O O . VAL A 1 226 ? -23.642 2.089 17.154 1.00 94.00 226 VAL A O 1
ATOM 1795 N N . ASP A 1 227 ? -23.732 1.812 19.386 1.00 89.19 227 ASP A N 1
ATOM 1796 C CA . ASP A 1 227 ? -25.165 1.522 19.458 1.00 89.19 227 ASP A CA 1
ATOM 1797 C C . ASP A 1 227 ? -25.885 2.698 20.129 1.00 89.19 227 ASP A C 1
ATOM 1799 O O . ASP A 1 227 ? -25.677 2.981 21.310 1.00 89.19 227 ASP A O 1
ATOM 1803 N N . GLY A 1 228 ? -26.759 3.376 19.381 1.00 85.50 228 GLY A N 1
ATOM 1804 C CA . GLY A 1 228 ? -27.510 4.539 19.864 1.00 85.50 228 GLY A CA 1
ATOM 1805 C C . GLY A 1 228 ? -28.436 4.259 21.057 1.00 85.50 228 GLY A C 1
ATOM 1806 O O . GLY A 1 228 ? -28.809 5.195 21.768 1.00 85.50 228 GLY A O 1
ATOM 1807 N N . HIS A 1 229 ? -28.779 2.995 21.323 1.00 86.12 229 HIS A N 1
ATOM 1808 C CA . HIS A 1 229 ? -29.572 2.591 22.488 1.00 86.12 229 HIS A CA 1
ATOM 1809 C C . HIS A 1 229 ? -28.725 2.470 23.764 1.00 86.12 229 HIS A C 1
ATOM 1811 O O . HIS A 1 229 ? -29.257 2.521 24.880 1.00 86.12 229 HIS A O 1
ATOM 1817 N N . LYS A 1 230 ? -27.402 2.313 23.629 1.00 88.94 230 LYS A N 1
ATOM 1818 C CA . LYS A 1 230 ? -26.469 2.162 24.748 1.00 88.94 230 LYS A CA 1
ATOM 1819 C C . LYS A 1 230 ? -25.957 3.524 25.223 1.00 88.94 230 LYS A C 1
ATOM 1821 O O . LYS A 1 230 ? -26.018 4.548 24.548 1.00 88.94 230 LYS A O 1
ATOM 1826 N N . LYS A 1 231 ? -25.479 3.568 26.471 1.00 92.62 231 LYS A N 1
ATOM 1827 C CA . LYS A 1 231 ? -24.979 4.807 27.102 1.00 92.62 231 LYS A CA 1
ATOM 1828 C C . LYS A 1 231 ? -23.464 5.001 26.927 1.00 92.62 231 LYS A C 1
ATOM 1830 O O . LYS A 1 231 ? -22.959 6.045 27.332 1.00 92.62 231 LYS A O 1
ATOM 1835 N N . THR A 1 232 ? -22.768 4.026 26.339 1.00 93.75 232 THR A N 1
ATOM 1836 C CA . THR A 1 232 ? -21.302 3.923 26.252 1.00 93.75 232 THR A CA 1
ATOM 1837 C C . THR A 1 232 ? -20.674 5.084 25.484 1.00 93.75 232 THR A C 1
ATOM 1839 O O . THR A 1 232 ? -19.803 5.781 26.008 1.00 93.75 232 THR A O 1
ATOM 1842 N N . PHE A 1 233 ? -21.154 5.333 24.265 1.00 94.00 233 PHE A N 1
ATOM 1843 C CA . PHE A 1 233 ? -20.602 6.332 23.347 1.00 94.00 233 PHE A CA 1
ATOM 1844 C C . PHE A 1 233 ? -21.551 7.514 23.124 1.00 94.00 233 PHE A C 1
ATOM 1846 O O . PHE A 1 233 ? -21.656 8.062 22.030 1.00 94.00 233 PHE A O 1
ATOM 1853 N N . LYS A 1 234 ? -22.238 7.959 24.185 1.00 93.00 234 LYS A N 1
ATOM 1854 C CA . LYS A 1 234 ? -22.942 9.252 24.160 1.00 93.00 234 LYS A CA 1
ATOM 1855 C C . LYS A 1 234 ? -21.995 10.380 23.747 1.00 93.00 234 LYS A C 1
ATOM 1857 O O . LYS A 1 234 ? -20.796 10.298 23.991 1.00 93.00 234 LYS A O 1
ATOM 1862 N N . TYR A 1 235 ? -22.538 11.459 23.186 1.00 89.00 235 TYR A N 1
ATOM 1863 C CA . TYR A 1 235 ? -21.767 12.615 22.706 1.00 89.00 235 TYR A CA 1
ATOM 1864 C C . TYR A 1 235 ? -20.734 13.157 23.718 1.00 89.00 235 TYR A C 1
ATOM 1866 O O . TYR A 1 235 ? -19.629 13.523 23.343 1.00 89.00 235 TYR A O 1
ATOM 1874 N N . ASN A 1 236 ? -21.061 13.155 25.014 1.00 92.75 236 ASN A N 1
ATOM 1875 C CA . ASN A 1 236 ? -20.176 13.612 26.091 1.00 92.75 236 ASN A CA 1
ATOM 1876 C C . ASN A 1 236 ? -19.272 12.514 26.696 1.00 92.75 236 ASN A C 1
ATOM 1878 O O . ASN A 1 236 ? -18.700 12.719 27.766 1.00 92.75 236 ASN A O 1
ATOM 1882 N N . SER A 1 237 ? -19.176 11.340 26.069 1.00 96.25 237 SER A N 1
ATOM 1883 C CA . SER A 1 237 ? -18.351 10.229 26.549 1.00 96.25 237 SER A CA 1
ATOM 1884 C C . SER A 1 237 ? -16.862 10.512 26.349 1.00 96.25 237 SER A C 1
ATOM 1886 O O . SER A 1 237 ? -16.433 10.899 25.263 1.00 96.25 237 SER A O 1
ATOM 1888 N N . SER A 1 238 ? -16.041 10.252 27.369 1.00 97.00 238 SER A N 1
ATOM 1889 C CA . SER A 1 238 ? -14.579 10.391 27.273 1.00 97.00 238 SER A CA 1
ATOM 1890 C C . SER A 1 238 ? -13.947 9.427 26.261 1.00 97.00 238 SER A C 1
ATOM 1892 O O . SER A 1 238 ? -12.833 9.669 25.796 1.00 97.00 238 SER A O 1
ATOM 1894 N N . TYR A 1 239 ? -14.664 8.370 25.860 1.00 96.19 239 TYR A N 1
ATOM 1895 C CA . TYR A 1 239 ? -14.207 7.437 24.833 1.00 96.19 239 TYR A CA 1
ATOM 1896 C C . TYR A 1 239 ? -13.991 8.074 23.454 1.00 96.19 239 TYR A C 1
ATOM 1898 O O . TYR A 1 239 ? -13.240 7.499 22.672 1.00 96.19 239 TYR A O 1
ATOM 1906 N N . TRP A 1 240 ? -14.571 9.238 23.144 1.00 93.81 240 TRP A N 1
ATOM 1907 C CA . TRP A 1 240 ? -14.344 9.904 21.853 1.00 93.81 240 TRP A CA 1
ATOM 1908 C C . TRP A 1 240 ? -12.926 10.471 21.692 1.00 93.81 240 TRP A C 1
ATOM 1910 O O . TRP A 1 240 ? -12.433 10.554 20.569 1.00 93.81 240 TRP A O 1
ATOM 1920 N N . SER A 1 241 ? -12.261 10.840 22.792 1.00 94.12 241 SER A N 1
ATOM 1921 C CA . SER A 1 241 ? -10.960 11.530 22.770 1.00 94.12 241 SER A CA 1
ATOM 1922 C C . SER A 1 241 ? -9.837 10.824 23.533 1.00 94.12 241 SER A C 1
ATOM 1924 O O . SER A 1 241 ? -8.676 11.173 23.345 1.00 94.12 241 SER A O 1
ATOM 1926 N N . ASN A 1 242 ? -10.143 9.841 24.387 1.00 95.88 242 ASN A N 1
ATOM 1927 C CA . ASN A 1 242 ? -9.117 9.076 25.099 1.00 95.88 242 ASN A CA 1
ATOM 1928 C C . ASN A 1 242 ? -8.480 7.972 24.227 1.00 95.88 242 ASN A C 1
ATOM 1930 O O . ASN A 1 242 ? -9.034 7.556 23.211 1.00 95.88 242 ASN A O 1
ATOM 1934 N N . GLU A 1 243 ? -7.355 7.418 24.675 1.00 95.44 243 GLU A N 1
ATOM 1935 C CA . GLU A 1 243 ? -6.698 6.247 24.062 1.00 95.44 243 GLU A CA 1
ATOM 1936 C C . GLU A 1 243 ? -7.090 4.932 24.767 1.00 95.44 243 GLU A C 1
ATOM 1938 O O . GLU A 1 243 ? -6.280 4.027 24.975 1.00 95.44 243 GLU A O 1
ATOM 1943 N N . GLN A 1 244 ? -8.349 4.837 25.208 1.00 95.50 244 GLN A N 1
ATOM 1944 C CA . GLN A 1 244 ? -8.871 3.658 25.894 1.00 95.50 244 GLN A CA 1
ATOM 1945 C C . GLN A 1 244 ? -9.650 2.757 24.930 1.00 95.50 244 GLN A C 1
ATOM 1947 O O . GLN A 1 244 ? -10.586 3.207 24.262 1.00 95.50 244 GLN A O 1
ATOM 1952 N N . THR A 1 245 ? -9.277 1.475 24.903 1.00 95.06 245 THR A N 1
ATOM 1953 C CA . THR A 1 245 ? -9.989 0.400 24.196 1.00 95.06 245 THR A CA 1
ATOM 1954 C C . THR A 1 245 ? -11.310 0.089 24.899 1.00 95.06 245 THR A C 1
ATOM 1956 O O . THR A 1 245 ? -11.350 0.003 26.127 1.00 95.06 245 THR A O 1
ATOM 1959 N N . PHE A 1 246 ? -12.369 -0.172 24.135 1.00 97.38 246 PHE A N 1
ATOM 1960 C CA . PHE A 1 246 ? -13.637 -0.698 24.641 1.00 97.38 246 PHE A CA 1
ATOM 1961 C C . PHE A 1 246 ? -14.038 -1.948 23.854 1.00 97.38 246 PHE A C 1
ATOM 1963 O O . PHE A 1 246 ? -14.025 -1.924 22.627 1.00 97.38 246 PHE A O 1
ATOM 1970 N N . ASN A 1 247 ? -14.391 -3.030 24.557 1.00 96.56 247 ASN A N 1
ATOM 1971 C CA . ASN A 1 247 ? -14.848 -4.307 23.989 1.00 96.56 247 ASN A CA 1
ATOM 1972 C C . ASN A 1 247 ? -14.133 -4.717 22.674 1.00 96.56 247 ASN A C 1
ATOM 1974 O O . ASN A 1 247 ? -14.748 -4.716 21.604 1.00 96.56 247 ASN A O 1
ATOM 1978 N N . PRO A 1 248 ? -12.833 -5.066 22.711 1.00 94.31 248 PRO A N 1
ATOM 1979 C CA . PRO A 1 248 ? -12.074 -5.368 21.495 1.00 94.31 248 PRO A CA 1
ATOM 1980 C C . PRO A 1 248 ? -12.587 -6.607 20.744 1.00 94.31 248 PRO A C 1
ATOM 1982 O O . PRO A 1 248 ? -12.365 -6.724 19.545 1.00 94.31 248 PRO A O 1
ATOM 1985 N N . ILE A 1 2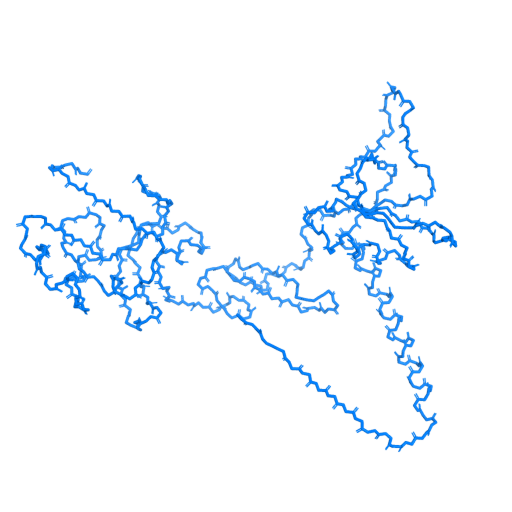49 ? -13.320 -7.503 21.417 1.00 93.94 249 ILE A N 1
ATOM 1986 C CA . ILE A 1 249 ? -13.953 -8.672 20.787 1.00 93.94 249 ILE A CA 1
ATOM 1987 C C . ILE A 1 249 ? -15.021 -8.229 19.774 1.00 93.94 249 ILE A C 1
ATOM 1989 O O . ILE A 1 249 ? -15.083 -8.794 18.684 1.00 93.94 249 ILE A O 1
ATOM 1993 N N . GLY A 1 250 ? -15.783 -7.166 20.064 1.00 92.81 250 GLY A N 1
ATOM 1994 C CA . GLY A 1 250 ? -16.726 -6.577 19.102 1.00 92.81 250 GLY A CA 1
ATOM 1995 C C . GLY A 1 250 ? -16.058 -6.074 17.818 1.00 92.81 250 GLY A C 1
ATOM 1996 O O . GLY A 1 250 ? -16.686 -6.041 16.768 1.00 92.81 250 GLY A O 1
ATOM 1997 N N . GLY A 1 251 ? -14.759 -5.766 17.856 1.00 92.50 251 GLY A N 1
ATOM 1998 C CA . GLY A 1 251 ? -13.964 -5.427 16.674 1.00 92.50 251 GLY A CA 1
ATOM 1999 C C . GLY A 1 251 ? -13.657 -6.601 15.744 1.00 92.50 251 GLY A C 1
ATOM 2000 O O . GLY A 1 251 ? -13.169 -6.381 14.641 1.00 92.50 251 GLY A O 1
ATOM 2001 N N . THR A 1 252 ? -13.935 -7.837 16.168 1.00 91.50 252 THR A N 1
ATOM 2002 C CA . THR A 1 252 ? -13.691 -9.065 15.388 1.00 91.50 252 THR A CA 1
ATOM 2003 C C . THR A 1 252 ? -14.939 -9.604 14.681 1.00 91.50 252 THR A C 1
ATOM 2005 O O . THR A 1 252 ? -14.895 -10.671 14.074 1.00 91.50 252 THR A O 1
ATOM 2008 N N . SER A 1 253 ? -16.039 -8.852 14.707 1.00 88.50 253 SER A N 1
ATOM 2009 C CA . SER A 1 253 ? -17.226 -9.077 13.882 1.00 88.50 253 SER A CA 1
ATOM 2010 C C . SER A 1 253 ? -17.455 -7.904 12.922 1.00 88.50 253 SER A C 1
ATOM 2012 O O . SER A 1 253 ? -16.888 -6.824 13.102 1.00 88.50 253 SER A O 1
ATOM 2014 N N . GLY A 1 254 ? -18.269 -8.127 11.884 1.00 88.31 254 GLY A N 1
ATOM 2015 C CA . GLY A 1 254 ? -18.589 -7.127 10.859 1.00 88.31 254 GLY A CA 1
ATOM 2016 C C . GLY A 1 254 ? -19.510 -6.007 11.362 1.00 88.31 254 GLY A C 1
ATOM 2017 O O . GLY A 1 254 ? -19.420 -5.566 12.508 1.00 88.31 254 GLY A O 1
ATOM 2018 N N . PHE A 1 255 ? -20.412 -5.536 10.502 1.00 89.38 255 PHE A N 1
ATOM 2019 C CA . PHE A 1 255 ? -21.336 -4.430 10.788 1.00 89.38 255 PHE A CA 1
ATOM 2020 C C . PHE A 1 255 ? -22.548 -4.869 11.641 1.00 89.38 255 PHE A C 1
ATOM 2022 O O . PHE A 1 255 ? -23.687 -4.803 11.196 1.00 89.38 255 PHE A O 1
ATOM 2029 N N . ASP A 1 256 ? -22.289 -5.348 12.861 1.00 90.25 256 ASP A N 1
ATOM 2030 C CA . ASP A 1 256 ? -23.305 -5.718 13.860 1.00 90.25 256 ASP A CA 1
ATOM 2031 C C . ASP A 1 256 ? -23.399 -4.712 15.030 1.00 90.25 256 ASP A C 1
ATOM 2033 O O . ASP A 1 256 ? -22.591 -3.789 15.156 1.00 90.25 256 ASP A O 1
ATOM 2037 N N . ASP A 1 257 ? -24.366 -4.925 15.928 1.00 88.56 257 ASP A N 1
ATOM 2038 C CA . ASP A 1 257 ? -24.662 -4.039 17.067 1.00 88.56 257 ASP A CA 1
ATOM 2039 C C . ASP A 1 257 ? -23.731 -4.245 18.294 1.00 88.56 257 ASP A C 1
ATOM 2041 O O . ASP A 1 257 ? -23.999 -3.764 19.410 1.00 88.56 257 ASP A O 1
ATOM 2045 N N . VAL A 1 258 ? -22.626 -4.986 18.128 1.00 92.62 258 VAL A N 1
ATOM 2046 C CA . VAL A 1 258 ? -21.649 -5.252 19.194 1.00 92.62 258 VAL A CA 1
ATOM 2047 C C . VAL A 1 258 ? -20.652 -4.095 19.277 1.00 92.62 258 VAL A C 1
ATOM 2049 O O . VAL A 1 258 ? -19.595 -4.100 18.646 1.00 92.62 258 VAL A O 1
ATOM 2052 N N . GLU A 1 259 ? -21.001 -3.098 20.096 1.00 95.44 259 GLU A N 1
ATOM 2053 C CA . GLU A 1 259 ? -20.175 -1.920 20.394 1.00 95.44 259 GLU A CA 1
ATOM 2054 C C . GLU A 1 259 ? -18.692 -2.252 20.599 1.00 95.44 259 GLU A C 1
ATOM 2056 O O . GLU A 1 259 ? -18.346 -3.164 21.353 1.00 95.44 259 GLU A O 1
ATOM 2061 N N . THR A 1 260 ? -17.809 -1.464 19.989 1.00 97.44 260 THR A N 1
ATOM 2062 C CA . THR A 1 260 ? -16.356 -1.607 20.128 1.00 97.44 260 THR A CA 1
ATOM 2063 C C . THR A 1 260 ? -15.654 -0.270 19.927 1.00 97.44 260 THR A C 1
ATOM 2065 O O . THR A 1 260 ? -16.167 0.611 19.241 1.00 97.44 260 THR A O 1
ATOM 2068 N N . LYS A 1 261 ? -14.455 -0.133 20.486 1.00 97.12 261 LYS A N 1
ATOM 2069 C CA . LYS A 1 261 ? -13.479 0.899 20.137 1.00 97.12 261 LYS A CA 1
ATOM 2070 C C . LYS A 1 261 ? -12.085 0.293 20.248 1.00 97.12 261 LYS A C 1
ATOM 2072 O O . LYS A 1 261 ? -11.690 -0.160 21.324 1.00 97.12 261 LYS A O 1
ATOM 2077 N N . LEU A 1 262 ? -11.346 0.294 19.147 1.00 95.50 262 LEU A N 1
ATOM 2078 C CA . LEU A 1 262 ? -10.054 -0.376 19.008 1.00 95.50 262 LEU A CA 1
ATOM 2079 C C . LEU A 1 262 ? -8.883 0.618 19.020 1.00 95.50 262 LEU A C 1
ATOM 2081 O O . LEU A 1 262 ? -9.088 1.784 1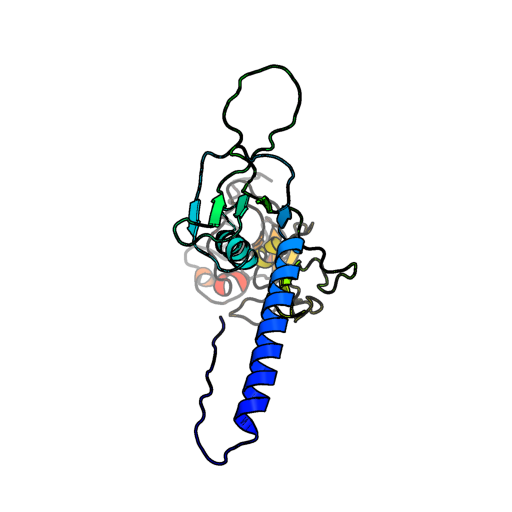8.686 1.00 95.50 262 LEU A O 1
ATOM 2085 N N . PRO A 1 263 ? -7.641 0.172 19.302 1.00 94.31 263 PRO A N 1
ATOM 2086 C CA . PRO A 1 263 ? -6.448 1.010 19.164 1.00 94.31 263 PRO A CA 1
ATOM 2087 C C . PRO A 1 263 ? -6.267 1.643 17.784 1.00 94.31 263 PRO A C 1
ATOM 2089 O O . PRO A 1 263 ? -5.724 2.741 17.678 1.00 94.31 263 PRO A O 1
ATOM 2092 N N . THR A 1 264 ? -6.771 1.003 16.727 1.00 92.81 264 THR A N 1
ATOM 2093 C CA . THR A 1 264 ? -6.800 1.552 15.362 1.00 92.81 264 THR A CA 1
ATOM 2094 C C . THR A 1 264 ? -7.582 2.870 15.252 1.00 92.81 264 THR A C 1
ATOM 2096 O O . THR A 1 264 ? -7.300 3.652 14.355 1.00 92.81 264 THR A O 1
ATOM 2099 N N . TYR A 1 265 ? -8.493 3.190 16.182 1.00 94.44 265 TYR A N 1
ATOM 2100 C CA . TYR A 1 265 ? -9.205 4.479 16.211 1.00 94.44 265 TYR A CA 1
ATOM 2101 C C . TYR A 1 265 ? -8.269 5.682 16.383 1.00 94.44 265 TYR A C 1
ATOM 2103 O O . TYR A 1 265 ? -8.446 6.694 15.712 1.00 94.44 265 TYR A O 1
ATOM 2111 N N . TRP A 1 266 ? -7.282 5.585 17.280 1.00 92.69 266 TRP A N 1
ATOM 2112 C CA . TRP A 1 266 ? -6.358 6.689 17.574 1.00 92.69 266 TRP A CA 1
ATOM 2113 C C . TRP A 1 266 ? -4.967 6.496 16.960 1.00 92.69 266 TRP A C 1
ATOM 2115 O O . TRP A 1 266 ? -4.256 7.471 16.733 1.00 92.69 266 TRP A O 1
ATOM 2125 N N . SER A 1 267 ? -4.572 5.253 16.663 1.00 90.62 267 SER A N 1
ATOM 2126 C CA . SER A 1 267 ? -3.231 4.940 16.150 1.00 90.62 267 SER A CA 1
ATOM 2127 C C . SER A 1 267 ? -3.145 4.797 14.618 1.00 90.62 267 SER A C 1
ATOM 2129 O O . SER A 1 267 ? -2.044 4.780 14.065 1.00 90.62 267 SER A O 1
ATOM 2131 N N . THR A 1 268 ? -4.270 4.758 13.891 1.00 85.56 268 THR A N 1
ATOM 2132 C CA . THR A 1 268 ? -4.276 4.740 12.416 1.00 85.56 268 THR A CA 1
ATOM 2133 C C . THR A 1 268 ? -4.421 6.152 11.837 1.00 85.56 268 THR A C 1
ATOM 2135 O O . THR A 1 268 ? -5.459 6.792 11.973 1.00 85.56 268 THR A O 1
ATOM 2138 N N . SER A 1 269 ? -3.409 6.629 11.105 1.00 86.50 269 SER A N 1
ATOM 2139 C CA . SER A 1 269 ? -3.558 7.809 10.238 1.00 86.50 269 SER A CA 1
ATOM 2140 C C . SER A 1 269 ? -4.365 7.449 8.987 1.00 86.50 269 SER A C 1
ATOM 2142 O O . SER A 1 269 ? -3.980 6.536 8.256 1.00 86.50 269 SER A O 1
ATOM 2144 N N . PHE A 1 270 ? -5.447 8.178 8.711 1.00 86.81 270 PHE A N 1
ATOM 2145 C CA . PHE A 1 270 ? -6.340 7.937 7.572 1.00 86.81 270 PHE A CA 1
ATOM 2146 C C . PHE A 1 270 ? -6.416 9.147 6.625 1.00 86.81 270 PHE A C 1
ATOM 2148 O O . PHE A 1 270 ? -6.066 10.267 6.994 1.00 86.81 270 PHE A O 1
ATOM 2155 N N . LYS A 1 271 ? -6.859 8.904 5.384 1.00 87.56 271 LYS A N 1
ATOM 2156 C CA . LYS A 1 271 ? -7.154 9.944 4.375 1.00 87.56 271 LYS A CA 1
ATOM 2157 C C . LYS A 1 271 ? -8.647 10.076 4.077 1.00 87.56 271 LYS A C 1
ATOM 2159 O O . LYS A 1 271 ? -9.093 11.140 3.670 1.00 87.56 271 LYS A O 1
ATOM 2164 N N . GLU A 1 272 ? -9.389 8.995 4.281 1.00 91.06 272 GLU A N 1
ATOM 2165 C CA . GLU A 1 272 ? -10.813 8.864 3.992 1.00 91.06 272 GLU A CA 1
ATOM 2166 C C . GLU A 1 272 ? -11.497 8.190 5.184 1.00 91.06 272 GLU A C 1
ATOM 2168 O O . GLU A 1 272 ? -10.861 7.435 5.924 1.00 91.06 272 GLU A O 1
ATOM 2173 N N . LEU A 1 273 ? -12.784 8.476 5.378 1.00 90.88 273 LEU A N 1
ATOM 2174 C CA . LEU A 1 273 ? -13.590 7.954 6.476 1.00 90.88 273 LEU A CA 1
ATOM 2175 C C . LEU A 1 273 ? -14.926 7.458 5.916 1.00 90.88 273 LEU A C 1
ATOM 2177 O O . LEU A 1 273 ? -15.723 8.255 5.427 1.00 90.88 273 LEU A O 1
ATOM 2181 N N . CYS A 1 274 ? -15.166 6.152 6.008 1.00 91.12 274 CYS A N 1
ATOM 2182 C CA . CYS A 1 274 ? -16.447 5.539 5.671 1.00 91.12 274 CYS A CA 1
ATOM 2183 C C . CYS A 1 274 ? -17.323 5.466 6.929 1.00 91.12 274 CYS A C 1
ATOM 2185 O O . CYS A 1 274 ? -16.884 4.942 7.954 1.00 91.12 274 CYS A O 1
ATOM 2187 N N . ILE A 1 275 ? -18.550 5.994 6.863 1.00 89.94 275 ILE A N 1
ATOM 2188 C CA . ILE A 1 275 ? -19.511 5.988 7.976 1.00 89.94 275 ILE A CA 1
ATOM 2189 C C . ILE A 1 275 ? -20.774 5.256 7.523 1.00 89.94 275 ILE A C 1
ATOM 2191 O O . ILE A 1 275 ? -21.560 5.793 6.747 1.00 89.94 275 ILE A O 1
ATOM 2195 N N . GLY A 1 276 ? -20.977 4.041 8.031 1.00 86.00 276 GLY A N 1
ATOM 2196 C CA . GLY A 1 276 ? -22.250 3.330 7.915 1.00 86.00 276 GLY A CA 1
ATOM 2197 C C . GLY A 1 276 ? -23.200 3.731 9.044 1.00 86.00 276 GLY A C 1
ATOM 2198 O O . GLY A 1 276 ? -22.782 3.828 10.198 1.00 86.00 276 GLY A O 1
ATOM 2199 N N . MET A 1 277 ? -24.477 3.949 8.728 1.00 85.12 277 MET A N 1
ATOM 2200 C CA . MET A 1 277 ? -25.529 4.216 9.712 1.00 85.12 277 MET A CA 1
ATOM 2201 C C . MET A 1 277 ? -26.725 3.303 9.445 1.00 85.12 277 MET A C 1
ATOM 2203 O O . MET A 1 277 ? -27.266 3.305 8.344 1.00 85.12 277 MET A O 1
ATOM 2207 N N . LYS A 1 278 ? -27.155 2.559 10.467 1.00 81.12 278 LYS A N 1
ATOM 2208 C CA . LYS A 1 278 ? -28.378 1.749 10.447 1.00 81.12 278 LYS A CA 1
ATOM 2209 C C . LYS A 1 278 ? -29.507 2.509 11.139 1.00 81.12 278 LYS A C 1
ATOM 2211 O O . LYS A 1 278 ? -29.308 3.066 12.219 1.00 81.12 278 LYS A O 1
ATOM 2216 N N . VAL A 1 279 ? -30.689 2.527 10.528 1.00 77.69 279 VAL A N 1
ATOM 2217 C CA . VAL A 1 279 ? -31.900 3.150 11.082 1.00 77.69 279 VAL A CA 1
ATOM 2218 C C . VAL A 1 279 ? -33.014 2.109 11.076 1.00 77.69 279 VAL A C 1
ATOM 2220 O O . VAL A 1 279 ? -33.349 1.565 10.032 1.00 77.69 279 VAL A O 1
ATOM 2223 N N . GLY A 1 280 ? -33.593 1.816 12.241 1.00 66.19 280 GLY A N 1
ATOM 2224 C CA . GLY A 1 280 ? -34.601 0.761 12.364 1.00 66.19 280 GLY A CA 1
ATOM 2225 C C . GLY A 1 280 ? -34.014 -0.651 12.233 1.00 66.19 280 GLY A C 1
ATOM 2226 O O . GLY A 1 280 ? -32.897 -0.913 12.680 1.00 66.19 280 GLY A O 1
ATOM 2227 N N . ASN A 1 281 ? -34.790 -1.572 11.656 1.00 58.22 281 ASN A N 1
ATOM 2228 C CA . ASN A 1 281 ? -34.456 -3.000 11.610 1.00 58.22 281 ASN A CA 1
ATOM 2229 C C . ASN A 1 281 ? -33.628 -3.428 10.386 1.00 58.22 281 ASN A C 1
ATOM 2231 O O . ASN A 1 281 ? -33.248 -4.597 10.326 1.00 58.22 281 ASN A O 1
ATOM 2235 N N . ASP A 1 282 ? -33.332 -2.525 9.449 1.00 54.75 282 ASP A N 1
ATOM 2236 C CA . ASP A 1 282 ? -32.764 -2.877 8.140 1.00 54.75 282 ASP A CA 1
ATOM 2237 C C . ASP A 1 282 ? -31.419 -3.609 8.273 1.00 54.75 282 ASP A C 1
ATOM 2239 O O . ASP A 1 282 ? -30.479 -3.119 8.904 1.00 54.75 282 ASP A O 1
ATOM 2243 N N . SER A 1 283 ? -31.387 -4.846 7.772 1.00 46.31 283 SER A N 1
ATOM 2244 C CA . SER A 1 283 ? -30.323 -5.849 7.936 1.00 46.31 283 SER A CA 1
ATOM 2245 C C . SER A 1 283 ? -29.206 -5.712 6.913 1.00 46.31 283 SER A C 1
ATOM 2247 O O . SER A 1 283 ? -29.555 -5.781 5.712 1.00 46.31 283 SER A O 1
#

Secondary structure (DSSP, 8-state):
---------------SSHHHHHHHHHHHHHHHHHHHHHHHHHHHEEEESS-B----EEEEE--SSHHHHHHHHHTTTTT-SEEEE---BTTB--EEEES---B----SS--------SS-EEEEE--SPP---SS--S-TTPEEEES-TTSS-EEEE--TTEESTTS-EE-S-BSSHHHHHHH-S-PPSEEEEE--SS--S-EEEEEE-S--TTS-SS-EEP-EE--TTSSTT-TT-GGGTS---B-GGGGGSSSSS--EE-THHHH---S--------TT--

Radius of gyration: 30.48 Å; chains: 1; bounding box: 90×38×82 Å